Protein 2FTP (pdb70)

Organism: Pseudomonas aeruginosa (strain ATCC 15692 / DSM 22644 / CIP 104116 / JCM 14847 / LMG 12228 / 1C / PRS 101 / PAO1) (NCBI:txid208964)

CATH classification: 3.20.20.70

Secondary structure (DSSP, 8-state):
----SB-EEEE-IIIIIHHTSSS---HHHHHHHHHHHHHTT-SEEEEEE-S-TTT-GGGTTHHHHHHHS---TTSEEEEE--SHHHHHHHHHTT--EEEEEEES-HHHHHHHHSS-HHHHHHHHHHHHHHHHHTT-EEEEEEE-TT-BTTTB---HHHHHHHHHHHHHTT-SEEEEEESSS---HHHHHHHHHHHTTTS-GGGEEEEEB-TTS-HHHHHHHHHHTT--EEEEBGGG--B-GGGTT-B-BPBHHHHHHHHHHTT-B----HHHHHHHHHHHHHHH----S-HHHHHHHHH-

Nearest PDB structures (foldseek):
  2ftp-assembly1_A  TM=1.003E+00  e=7.367E-65  Pseudomonas aeruginosa PAO1
  2cw6-assembly1_A  TM=9.910E-01  e=1.456E-44  Homo sapiens
  3mp5-assembly1_B  TM=9.694E-01  e=1.549E-44  Homo sapiens
  1ydn-assembly4_D  TM=9.773E-01  e=5.214E-37  Brucella melitensis bv. 1 str. 16M
  1ydo-assembly1_A  TM=9.789E-01  e=2.450E-36  Bacillus subtilis subsp. subtilis str. 168

GO terms:
  GO:0004419 hydroxymethylglutaryl-CoA lyase activity (F, IMP)
  GO:0046247 terpene catabolic process (P, IMP)
  GO:0006552 L-leucine catabolic process (P, IMP)
  GO:0008300 isoprenoid catabolic process (P, IMP)
  GO:0004419 hydroxymethylglutaryl-CoA lyase activity (F, EXP)
  GO:0047445 3-hydroxy-3-isohexenylglutaryl-CoA lyase activity (F, EXP)

Structure (mmCIF, N/CA/C/O backbone):
data_2FTP
#
_entry.id   2FTP
#
_cell.length_a   189.012
_cell.length_b   189.012
_cell.length_c   189.012
_cell.angle_alpha   90.00
_cell.angle_beta   90.00
_cell.angle_gamma   90.00
#
_symmetry.space_group_name_H-M   'I 4 3 2'
#
loop_
_entity.id
_entity.type
_entity.pdbx_description
1 polymer 'hydroxymethylglutaryl-CoA lyase'
2 non-polymer 'SODIUM ION'
3 non-polymer GLYCEROL
4 water water
#
loop_
_atom_site.group_PDB
_atom_site.id
_atom_site.type_symbol
_atom_site.label_atom_id
_atom_site.label_alt_id
_atom_site.label_comp_id
_atom_site.label_asym_id
_atom_site.label_entity_id
_atom_site.label_seq_id
_atom_site.pdbx_PDB_ins_code
_atom_site.Cartn_x
_atom_site.Cartn_y
_atom_site.Cartn_z
_atom_site.occupancy
_atom_site.B_iso_or_equiv
_atom_site.auth_seq_id
_atom_site.auth_comp_id
_atom_site.auth_asym_id
_atom_site.auth_atom_id
_atom_site.pdbx_PDB_model_num
ATOM 1 N N . MET A 1 3 ? 9.293 -45.070 -77.739 1.00 59.05 1 MET A N 1
ATOM 2 C CA . MET A 1 3 ? 8.788 -43.820 -77.087 1.00 58.99 1 MET A CA 1
ATOM 3 C C . MET A 1 3 ? 7.290 -43.543 -77.403 1.00 57.92 1 MET A C 1
ATOM 4 O O . MET A 1 3 ? 7.043 -42.800 -78.364 1.00 58.68 1 MET A O 1
ATOM 9 N N . ASN A 1 4 ? 6.278 -44.159 -76.738 1.00 56.20 2 ASN A N 1
ATOM 10 C CA . ASN A 1 4 ? 6.199 -45.584 -76.276 1.00 53.90 2 ASN A CA 1
ATOM 11 C C . ASN A 1 4 ? 6.924 -46.048 -74.972 1.00 51.23 2 ASN A C 1
ATOM 12 O O . ASN A 1 4 ? 6.762 -47.203 -74.509 1.00 50.70 2 ASN A O 1
ATOM 17 N N . LEU A 1 5 ? 7.684 -45.137 -74.375 1.00 47.26 3 LEU A N 1
ATOM 18 C CA . LEU A 1 5 ? 8.199 -45.338 -73.037 1.00 43.85 3 LEU A CA 1
ATOM 19 C C . LEU A 1 5 ? 7.071 -45.350 -71.983 1.00 41.59 3 LEU A C 1
ATOM 20 O O . LEU A 1 5 ? 6.044 -44.679 -72.148 1.00 40.99 3 LEU A O 1
ATOM 25 N N . PRO A 1 6 ? 7.276 -46.096 -7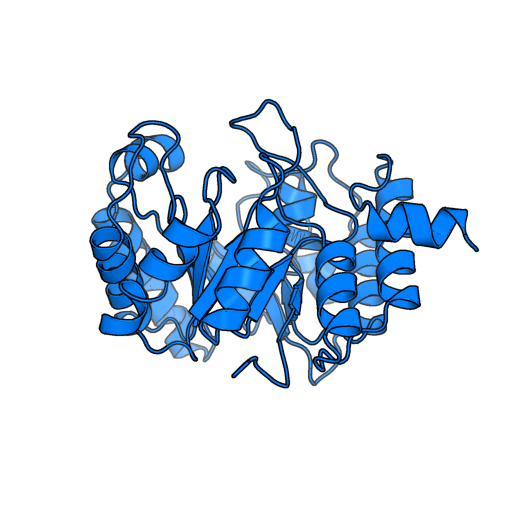0.882 1.00 39.17 4 PRO A N 1
ATOM 26 C CA . PRO A 1 6 ? 6.422 -45.940 -69.706 1.00 37.58 4 PRO A CA 1
ATOM 27 C C . PRO A 1 6 ? 6.407 -44.487 -69.211 1.00 36.00 4 PRO A C 1
ATOM 28 O O . PRO A 1 6 ? 7.392 -43.775 -69.372 1.00 35.13 4 PRO A O 1
ATOM 32 N N . LYS A 1 7 ? 5.298 -44.064 -68.612 1.00 34.64 5 LYS A N 1
ATOM 33 C CA . LYS A 1 7 ? 5.216 -42.755 -67.996 1.00 33.76 5 LYS A CA 1
ATOM 34 C C . LYS A 1 7 ? 5.543 -42.860 -66.527 1.00 32.86 5 LYS A C 1
ATOM 35 O O . LYS A 1 7 ? 5.792 -41.856 -65.857 1.00 32.67 5 LYS A O 1
ATOM 41 N N . LYS A 1 8 ? 5.533 -44.094 -66.029 1.00 32.04 6 LYS A N 1
ATOM 42 C CA . LYS A 1 8 ? 5.679 -44.371 -64.617 1.00 31.11 6 LYS A CA 1
ATOM 43 C C . LYS A 1 8 ? 6.460 -45.670 -64.490 1.00 29.49 6 LYS A C 1
ATOM 44 O O . LYS A 1 8 ? 6.213 -46.620 -65.226 1.00 29.07 6 LYS A O 1
ATOM 50 N N . VAL A 1 9 ? 7.424 -45.693 -63.577 1.00 27.84 7 VAL A N 1
ATOM 51 C CA . VAL A 1 9 ? 8.294 -46.852 -63.396 1.00 27.17 7 VAL A CA 1
ATOM 52 C C . VAL A 1 9 ? 8.428 -47.141 -61.891 1.00 27.12 7 VAL A C 1
ATOM 53 O O . VAL A 1 9 ? 8.407 -46.204 -61.080 1.00 27.09 7 VAL A O 1
ATOM 57 N N A ARG A 1 10 ? 8.566 -48.423 -61.548 0.50 26.80 8 ARG A N 1
ATOM 58 N N B ARG A 1 10 ? 8.533 -48.414 -61.514 0.50 26.92 8 ARG A N 1
ATOM 59 C CA A ARG A 1 10 ? 8.829 -48.879 -60.177 0.50 26.60 8 ARG A CA 1
ATOM 60 C CA B ARG A 1 10 ? 8.818 -48.757 -60.116 0.50 26.79 8 ARG A CA 1
ATOM 61 C C A ARG A 1 10 ? 10.320 -49.157 -60.003 0.50 26.83 8 ARG A C 1
ATOM 62 C C B ARG A 1 10 ? 10.255 -49.201 -59.918 0.50 26.93 8 ARG A C 1
ATOM 63 O O A ARG A 1 10 ? 10.906 -49.958 -60.761 0.50 26.76 8 ARG A O 1
ATOM 64 O O B ARG A 1 10 ? 10.728 -50.168 -60.551 0.50 26.83 8 ARG A O 1
ATOM 79 N N . LEU A 1 11 ? 10.938 -48.479 -59.029 1.00 27.01 9 LEU A N 1
ATOM 80 C CA . LEU A 1 11 ? 12.274 -48.845 -58.605 1.00 27.65 9 LEU A CA 1
ATOM 81 C C . LEU A 1 11 ? 12.174 -49.827 -57.422 1.00 27.79 9 LEU A C 1
ATOM 82 O O . LEU A 1 11 ? 11.627 -49.498 -56.351 1.00 27.38 9 LEU A O 1
ATOM 87 N N . VAL A 1 12 ? 12.705 -51.023 -57.643 1.00 27.32 10 VAL A N 1
ATOM 88 C CA . VAL A 1 12 ? 12.789 -52.062 -56.625 1.00 27.67 10 VAL A CA 1
ATOM 89 C C . VAL A 1 12 ? 14.162 -51.974 -55.948 1.00 27.68 10 VAL A C 1
ATOM 90 O O . VAL A 1 12 ? 15.167 -52.402 -56.510 1.00 27.53 10 VAL A O 1
ATOM 94 N N . GLU A 1 13 ? 14.183 -51.403 -54.748 1.00 28.24 11 GLU A N 1
ATOM 95 C CA . GLU A 1 13 ? 15.422 -51.170 -54.010 1.00 28.89 11 GLU A CA 1
ATOM 96 C C . GLU A 1 13 ? 15.924 -52.439 -53.288 1.00 29.39 11 GLU A C 1
ATOM 97 O O . GLU A 1 13 ? 15.336 -52.871 -52.305 1.00 30.25 11 GLU A O 1
ATOM 103 N N . VAL A 1 14 ? 17.007 -53.025 -53.789 1.00 29.51 12 VAL A N 1
ATOM 104 C CA . VAL A 1 14 ? 17.549 -54.262 -53.245 1.00 29.77 12 VAL A CA 1
ATOM 105 C C . VAL A 1 14 ? 18.826 -54.022 -52.426 1.00 30.40 12 VAL A C 1
ATOM 106 O O . VAL A 1 14 ? 19.469 -54.967 -51.976 1.00 30.56 12 VAL A O 1
ATOM 110 N N . GLY A 1 15 ? 19.186 -52.756 -52.237 1.00 30.71 13 GLY A N 1
ATOM 111 C CA . GLY A 1 15 ? 20.358 -52.399 -51.451 1.00 31.49 13 GLY A CA 1
ATOM 112 C C . GLY A 1 15 ? 20.499 -53.168 -50.144 1.00 32.41 13 GLY A C 1
ATOM 113 O O . GLY A 1 15 ? 21.521 -53.833 -49.946 1.00 32.58 13 GLY A O 1
ATOM 114 N N . PRO A 1 16 ? 19.475 -53.091 -49.244 1.00 32.71 14 PRO A N 1
ATOM 115 C CA . PRO A 1 16 ? 19.579 -53.700 -47.908 1.00 32.46 14 PRO A CA 1
ATOM 116 C C . PRO A 1 16 ? 19.710 -55.211 -47.878 1.00 32.71 14 PRO A C 1
ATOM 117 O O . PRO A 1 16 ? 20.215 -55.765 -46.902 1.00 32.65 14 PRO A O 1
ATOM 121 N N . ARG A 1 17 ? 19.289 -55.882 -48.939 1.00 33.17 15 ARG A N 1
ATOM 122 C CA . ARG A 1 17 ? 19.387 -57.330 -48.970 1.00 33.48 15 ARG A CA 1
ATOM 123 C C . ARG A 1 17 ? 20.479 -57.762 -49.932 1.00 34.02 15 ARG A C 1
ATOM 124 O O . ARG A 1 17 ? 21.535 -58.207 -49.514 1.00 34.17 15 ARG A O 1
ATOM 132 N N . ASP A 1 18 ? 20.213 -57.633 -51.221 1.00 34.42 16 ASP A N 1
ATOM 133 C CA . ASP A 1 18 ? 21.143 -58.066 -52.250 1.00 34.69 16 ASP A CA 1
ATOM 134 C C . ASP A 1 18 ? 22.459 -57.274 -52.258 1.00 34.62 16 ASP A C 1
ATOM 135 O O . ASP A 1 18 ? 23.536 -57.839 -52.489 1.00 34.65 16 ASP A O 1
ATOM 140 N N . GLY A 1 19 ? 22.378 -55.969 -52.015 1.00 34.47 17 GLY A N 1
ATOM 141 C CA . GLY A 1 19 ? 23.584 -55.156 -51.859 1.00 34.34 17 GLY A CA 1
ATOM 142 C C . GLY A 1 19 ? 24.421 -55.536 -50.640 1.00 34.43 17 GLY A C 1
ATOM 143 O O . GLY A 1 19 ? 25.580 -55.918 -50.769 1.00 34.36 17 GLY A O 1
ATOM 144 N N . 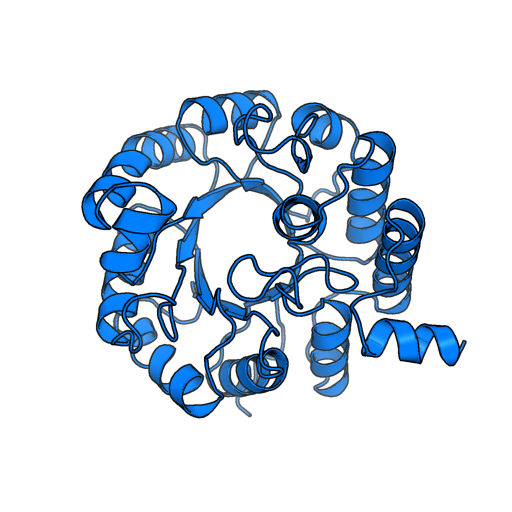LEU A 1 20 ? 23.821 -55.431 -49.455 1.00 34.60 18 LEU A N 1
ATOM 145 C CA . LEU A 1 20 ? 24.482 -55.767 -48.188 1.00 34.63 18 LEU A CA 1
ATOM 146 C C . LEU A 1 20 ? 24.987 -57.211 -48.145 1.00 35.14 18 LEU A C 1
ATOM 147 O O . LEU A 1 20 ? 26.097 -57.467 -47.668 1.00 35.60 18 LEU A O 1
ATOM 152 N N . GLN A 1 21 ? 24.191 -58.138 -48.673 1.00 35.36 19 GLN A N 1
ATOM 153 C CA . GLN A 1 21 ? 24.584 -59.547 -48.809 1.00 36.44 19 GLN A CA 1
ATOM 154 C C . GLN A 1 21 ? 25.882 -59.738 -49.605 1.00 36.78 19 GLN A C 1
ATOM 155 O O . GLN A 1 21 ? 26.677 -60.638 -49.310 1.00 36.57 19 GLN A O 1
ATOM 161 N N . ASN A 1 22 ? 26.060 -58.911 -50.635 1.00 37.18 20 ASN A N 1
ATOM 162 C CA . ASN A 1 22 ? 27.196 -59.024 -51.536 1.00 37.49 20 ASN A CA 1
ATOM 163 C C . ASN A 1 22 ? 28.302 -58.015 -51.210 1.00 38.26 20 ASN A C 1
ATOM 164 O O . ASN A 1 22 ? 29.217 -57.808 -52.005 1.00 38.14 20 ASN A O 1
ATOM 169 N N . GLU A 1 23 ? 28.195 -57.388 -50.038 1.00 39.30 21 GLU A N 1
ATOM 170 C CA . GLU A 1 23 ? 29.302 -56.650 -49.425 1.00 40.59 21 GLU A CA 1
ATOM 171 C C . GLU A 1 23 ? 30.081 -57.576 -48.478 1.00 41.76 21 GLU A C 1
ATOM 172 O O . GLU A 1 23 ? 29.495 -58.423 -47.804 1.00 41.75 21 GLU A O 1
ATOM 178 N N . LYS A 1 24 ? 31.397 -57.400 -48.413 1.00 43.58 22 LYS A N 1
ATOM 179 C CA . LYS A 1 24 ? 32.259 -58.241 -47.565 1.00 45.06 22 LYS A CA 1
ATOM 180 C C . LYS A 1 24 ? 32.097 -57.951 -46.079 1.00 45.51 22 LYS A C 1
ATOM 181 O O . LYS A 1 24 ? 32.249 -58.837 -45.245 1.00 45.72 22 LYS A O 1
ATOM 187 N N . GLN A 1 25 ? 31.754 -56.710 -45.769 1.00 46.31 23 GLN A N 1
ATOM 188 C CA . GLN A 1 25 ? 31.607 -56.244 -44.411 1.00 47.27 23 GLN A CA 1
ATOM 189 C C . GLN A 1 25 ? 30.149 -56.351 -43.933 1.00 47.07 23 GLN A C 1
ATOM 190 O O . GLN A 1 25 ? 29.281 -55.602 -44.404 1.00 46.98 23 GLN A O 1
ATOM 196 N N . PRO A 1 26 ? 29.862 -57.283 -42.999 1.00 47.11 24 PRO A N 1
ATOM 197 C CA . PRO A 1 26 ? 28.544 -57.254 -42.350 1.00 46.80 24 PRO A CA 1
ATOM 198 C C . PRO A 1 26 ? 28.386 -55.993 -41.514 1.00 46.44 24 PRO A C 1
ATOM 199 O O . PRO A 1 26 ? 29.381 -55.446 -41.042 1.00 46.84 24 PRO A O 1
ATOM 203 N N . ILE A 1 27 ? 27.160 -55.517 -41.347 1.00 45.81 25 ILE A N 1
ATOM 204 C CA . ILE A 1 27 ? 26.940 -54.316 -40.542 1.00 45.64 25 ILE A CA 1
ATOM 205 C C . ILE A 1 27 ? 25.898 -54.488 -39.414 1.00 45.67 25 ILE A C 1
ATOM 206 O O . ILE A 1 27 ? 25.141 -55.456 -39.390 1.00 45.61 25 ILE A O 1
ATOM 211 N N . GLU A 1 28 ? 25.882 -53.537 -38.482 1.00 45.69 26 GLU A N 1
ATOM 212 C CA . GLU A 1 28 ? 24.995 -53.578 -37.317 1.00 45.50 26 GLU A CA 1
ATOM 213 C C . GLU A 1 28 ? 23.537 -53.392 -37.713 1.00 44.35 26 GLU A C 1
ATOM 214 O O . GLU A 1 28 ? 23.226 -52.643 -38.647 1.00 44.06 26 GLU A O 1
ATOM 220 N N . VAL A 1 29 ? 22.659 -54.049 -36.955 1.00 42.88 27 VAL A N 1
ATOM 221 C CA . VAL A 1 29 ? 21.214 -53.975 -37.135 1.00 41.31 27 VAL A CA 1
ATOM 222 C C . VAL A 1 29 ? 20.715 -52.536 -37.083 1.00 40.78 27 VAL A C 1
ATOM 223 O O . VAL A 1 29 ? 19.773 -52.177 -37.802 1.00 40.62 27 VAL A O 1
ATOM 227 N N . ALA A 1 30 ? 21.355 -51.714 -36.250 1.00 39.93 28 ALA A N 1
ATOM 228 C CA . ALA A 1 30 ? 20.967 -50.306 -36.089 1.00 39.26 28 ALA A CA 1
ATOM 229 C C . ALA A 1 30 ? 21.191 -49.512 -37.380 1.00 38.71 28 ALA A C 1
ATOM 230 O O . ALA A 1 30 ? 20.397 -48.633 -37.720 1.00 38.43 28 ALA A O 1
ATOM 232 N N . ASP A 1 31 ? 22.266 -49.845 -38.091 1.00 37.95 29 ASP A N 1
ATOM 233 C CA . ASP A 1 31 ? 22.597 -49.205 -39.360 1.00 37.54 29 ASP A CA 1
ATOM 234 C C . ASP A 1 31 ? 21.730 -49.694 -40.526 1.00 36.88 29 ASP A C 1
ATOM 235 O O . ASP A 1 31 ? 21.406 -48.922 -41.423 1.00 36.88 29 ASP A O 1
ATOM 240 N N . LYS A 1 32 ? 21.371 -50.975 -40.510 1.00 36.18 30 LYS A N 1
ATOM 241 C CA . LYS A 1 32 ? 20.423 -51.526 -41.476 1.00 35.72 30 LYS A CA 1
ATOM 242 C C . LYS A 1 32 ? 19.056 -50.869 -41.330 1.00 35.76 30 LYS A C 1
ATOM 243 O O . LYS A 1 32 ? 18.414 -50.539 -42.331 1.00 35.72 30 LYS A O 1
ATOM 249 N N . ILE A 1 33 ? 18.629 -50.671 -40.085 1.00 35.39 31 ILE A N 1
ATOM 250 C CA . ILE A 1 33 ? 17.350 -50.034 -39.805 1.00 35.25 31 ILE A CA 1
ATOM 251 C C . ILE A 1 33 ? 17.369 -48.614 -40.363 1.00 35.49 31 ILE A C 1
ATOM 252 O O . ILE A 1 33 ? 16.420 -48.186 -41.032 1.00 35.89 31 ILE A O 1
ATOM 257 N N . ARG A 1 34 ? 18.451 -47.894 -40.083 1.00 35.42 32 ARG A N 1
ATOM 258 C CA . ARG A 1 34 ? 18.628 -46.531 -40.574 1.00 35.58 32 ARG A CA 1
ATOM 259 C C . ARG A 1 34 ? 18.604 -46.494 -42.112 1.00 35.28 32 ARG A C 1
ATOM 260 O O . ARG A 1 34 ? 17.974 -45.600 -42.694 1.00 35.28 32 ARG A O 1
ATOM 268 N N . LEU A 1 35 ? 19.281 -47.454 -42.749 1.00 34.59 33 LEU A N 1
ATOM 269 C CA . LEU A 1 35 ? 19.274 -47.584 -44.214 1.00 35.06 33 LEU A CA 1
ATOM 270 C C . LEU A 1 35 ? 17.847 -47.633 -44.763 1.00 35.12 33 LEU A C 1
ATOM 271 O O . LEU A 1 35 ? 17.446 -46.779 -45.568 1.00 35.26 33 LEU A O 1
ATOM 276 N N . VAL A 1 36 ? 17.093 -48.635 -44.304 1.00 35.14 34 VAL A N 1
ATOM 277 C CA . VAL A 1 36 ? 15.718 -48.860 -44.731 1.00 35.03 34 VAL A CA 1
ATOM 278 C C . VAL A 1 36 ? 14.852 -47.648 -44.439 1.00 35.49 34 VAL A C 1
ATOM 279 O O . VAL A 1 36 ? 14.031 -47.259 -45.279 1.00 35.87 34 VAL A O 1
ATOM 283 N N . ASP A 1 37 ? 15.050 -47.037 -43.269 1.00 35.53 35 ASP A N 1
ATOM 284 C CA . ASP A 1 37 ? 14.301 -45.838 -42.905 1.00 36.23 35 ASP A CA 1
ATOM 285 C C . ASP A 1 37 ? 14.644 -44.674 -43.829 1.00 36.41 35 ASP A C 1
ATOM 286 O O . ASP A 1 37 ? 13.754 -43.915 -44.228 1.00 36.78 35 ASP A O 1
ATOM 291 N N . ASP A 1 38 ? 15.930 -44.534 -44.163 1.00 36.42 36 ASP A N 1
ATOM 292 C CA . ASP A 1 38 ? 16.377 -43.514 -45.112 1.00 36.23 36 ASP A CA 1
ATOM 293 C C . ASP A 1 38 ? 15.768 -43.787 -46.499 1.00 36.00 36 ASP A C 1
ATOM 294 O O . ASP A 1 38 ? 15.341 -42.861 -47.189 1.00 36.42 36 ASP A O 1
ATOM 299 N N . LEU A 1 39 ? 15.699 -45.058 -46.891 1.00 35.22 37 LEU A N 1
ATOM 300 C CA . LEU A 1 39 ? 15.091 -45.435 -48.176 1.00 34.57 37 LEU A CA 1
ATOM 301 C C . LEU A 1 39 ? 13.585 -45.176 -48.233 1.00 34.91 37 LEU A C 1
ATOM 302 O O . LEU A 1 39 ? 13.054 -44.751 -49.271 1.00 35.24 37 LEU A O 1
ATOM 307 N N . SER A 1 40 ? 12.904 -45.424 -47.115 1.00 34.97 38 SER A N 1
ATOM 308 C CA . SER A 1 40 ? 11.482 -45.117 -46.994 1.00 34.85 38 SER A CA 1
ATOM 309 C C . SER A 1 40 ? 11.290 -43.605 -47.081 1.00 35.22 38 SER A C 1
ATOM 310 O O . SER A 1 40 ? 10.333 -43.132 -47.711 1.00 35.09 38 SER A O 1
ATOM 313 N N . ALA A 1 41 ? 12.211 -42.851 -46.468 1.00 35.23 39 ALA A N 1
ATOM 314 C CA . ALA A 1 41 ? 12.194 -41.377 -46.543 1.00 35.43 39 ALA A CA 1
ATOM 315 C C . ALA A 1 41 ? 12.478 -40.861 -47.951 1.00 35.54 39 ALA A C 1
ATOM 316 O O . ALA A 1 41 ? 12.073 -39.754 -48.297 1.00 35.61 39 ALA A O 1
ATOM 318 N N . ALA A 1 42 ? 13.171 -41.662 -48.760 1.00 35.48 40 ALA A N 1
ATOM 319 C CA . ALA A 1 42 ? 13.437 -41.295 -50.156 1.00 35.54 40 ALA A CA 1
ATOM 320 C C . ALA A 1 42 ? 12.205 -41.459 -51.067 1.00 35.11 40 ALA A C 1
ATOM 321 O O . ALA A 1 42 ? 12.240 -41.062 -52.232 1.00 35.24 40 ALA A O 1
ATOM 323 N N . GLY A 1 43 ? 11.132 -42.044 -50.529 1.00 34.39 41 GLY A N 1
ATOM 324 C CA . GLY A 1 43 ? 9.868 -42.195 -51.249 1.00 32.79 41 GLY A CA 1
ATOM 325 C C . GLY A 1 43 ? 9.762 -43.499 -52.014 1.00 32.17 41 GLY A C 1
ATOM 326 O O . GLY A 1 43 ? 8.861 -43.679 -52.851 1.00 31.91 41 GLY A O 1
ATOM 327 N N . LEU A 1 44 ? 10.681 -44.420 -51.757 1.00 31.60 42 LEU A N 1
ATOM 328 C CA . LEU A 1 44 ? 10.605 -45.725 -52.426 1.00 31.43 42 LEU A CA 1
ATOM 329 C C . LEU A 1 44 ? 9.367 -46.457 -51.951 1.00 31.61 42 LEU A C 1
ATOM 330 O O . LEU A 1 44 ? 9.007 -46.379 -50.765 1.00 31.68 42 LEU A O 1
ATOM 335 N N . ASP A 1 45 ? 8.700 -47.148 -52.865 1.00 31.57 43 ASP A N 1
ATOM 336 C CA . ASP A 1 45 ? 7.550 -47.937 -52.470 1.00 31.61 43 ASP A CA 1
ATOM 337 C C . ASP A 1 45 ? 7.826 -49.454 -52.480 1.00 31.09 43 ASP A C 1
ATOM 338 O O . ASP A 1 45 ? 6.927 -50.259 -52.275 1.00 30.92 43 ASP A O 1
ATOM 343 N N . TYR A 1 46 ? 9.077 -49.839 -52.724 1.00 30.79 44 TYR A N 1
ATOM 344 C CA . TYR A 1 46 ? 9.467 -51.245 -52.662 1.00 30.36 44 TYR A CA 1
ATOM 345 C C . TYR A 1 46 ? 10.902 -51.321 -52.193 1.00 31.05 44 TYR A C 1
ATOM 346 O O . TYR A 1 46 ? 11.808 -50.805 -52.862 1.00 30.87 44 TYR A O 1
ATOM 355 N N . ILE A 1 47 ? 11.101 -51.963 -51.044 1.00 31.31 45 ILE A N 1
ATOM 356 C CA . ILE A 1 47 ? 12.435 -52.178 -50.476 1.00 31.67 45 ILE A CA 1
ATOM 357 C C . ILE A 1 47 ? 12.580 -53.620 -50.017 1.00 31.85 45 ILE A C 1
ATOM 358 O O . ILE A 1 47 ? 11.744 -54.128 -49.270 1.00 31.98 45 ILE A O 1
ATOM 363 N N . GLU A 1 48 ? 13.632 -54.274 -50.483 1.00 32.34 46 GLU A N 1
ATOM 364 C CA . GLU A 1 48 ? 13.969 -55.604 -50.040 1.00 33.17 46 GLU A CA 1
ATOM 365 C C . GLU A 1 48 ? 14.790 -55.415 -48.776 1.00 33.53 46 GLU A C 1
ATOM 366 O O . GLU A 1 48 ? 15.949 -54.960 -48.821 1.00 33.11 46 GLU A O 1
ATOM 372 N N . VAL A 1 49 ? 14.162 -55.737 -47.646 1.00 33.48 47 VAL A N 1
ATOM 373 C CA . VAL A 1 49 ? 14.669 -55.350 -46.339 1.00 33.48 47 VAL A CA 1
ATOM 374 C C . VAL A 1 49 ? 15.767 -56.289 -45.820 1.00 33.69 47 VAL A C 1
ATOM 375 O O . VAL A 1 49 ? 16.731 -55.847 -45.183 1.00 33.81 47 VAL A O 1
ATOM 379 N N . GLY A 1 50 ? 15.635 -57.572 -46.116 1.00 33.44 48 GLY A N 1
ATOM 380 C CA . GLY A 1 50 ? 16.538 -58.559 -45.556 1.00 33.81 48 GLY A CA 1
ATOM 381 C C . GLY A 1 50 ? 16.225 -59.942 -46.070 1.00 34.06 48 GLY A C 1
ATOM 382 O O . GLY A 1 50 ? 15.474 -60.109 -47.041 1.00 34.44 48 GLY A O 1
ATOM 383 N N . SER A 1 51 ? 16.802 -60.935 -45.415 1.00 33.94 49 SER A N 1
ATOM 384 C CA . SER A 1 51 ? 16.751 -62.299 -45.888 1.00 33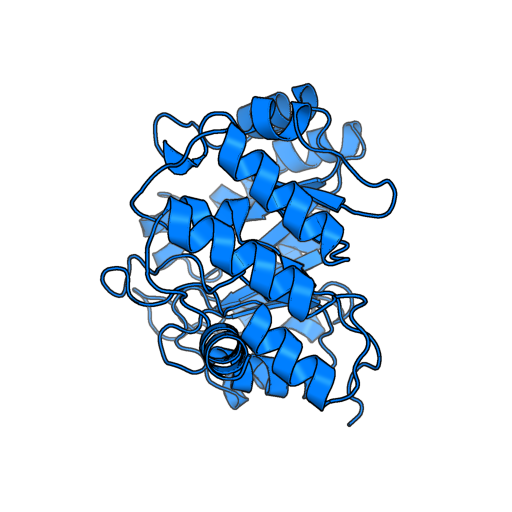.99 49 SER A CA 1
ATOM 385 C C . SER A 1 51 ? 16.694 -63.242 -44.706 1.00 34.75 49 SER A C 1
ATOM 386 O O . SER A 1 51 ? 17.268 -62.970 -43.635 1.00 34.81 49 SER A O 1
ATOM 389 N N . PHE A 1 52 ? 15.997 -64.353 -44.917 1.00 35.08 50 PHE A N 1
ATOM 390 C CA . PHE A 1 52 ? 15.862 -65.393 -43.911 1.00 35.39 50 PHE A CA 1
ATOM 391 C C . PHE A 1 52 ? 16.585 -66.656 -44.365 1.00 35.65 50 PHE A C 1
ATOM 392 O O . PHE A 1 52 ? 16.245 -67.767 -43.975 1.00 35.56 50 PHE A O 1
ATOM 400 N N . VAL A 1 53 ? 17.589 -66.442 -45.216 1.00 36.28 51 VAL A N 1
ATOM 401 C CA . VAL A 1 53 ? 18.685 -67.389 -45.394 1.00 36.95 51 VAL A CA 1
ATOM 402 C C . VAL A 1 53 ? 19.325 -67.596 -44.005 1.00 37.08 51 VAL A C 1
ATOM 403 O O . VAL A 1 53 ? 19.213 -66.735 -43.129 1.00 36.92 51 VAL A O 1
ATOM 407 N N . SER A 1 54 ? 19.954 -68.745 -43.794 1.00 37.73 52 SER A N 1
ATOM 408 C CA . SER A 1 54 ? 20.654 -69.019 -42.538 1.00 38.22 52 SER A CA 1
ATOM 409 C C . SER A 1 54 ? 21.845 -68.074 -42.398 1.00 38.16 52 SER A C 1
ATOM 410 O O . SER A 1 54 ? 22.729 -68.083 -43.247 1.00 37.96 52 SER A O 1
ATOM 413 N N . PRO A 1 55 ? 21.845 -67.219 -41.356 1.00 38.65 53 PRO A N 1
ATOM 414 C CA . PRO A 1 55 ? 23.001 -66.348 -41.081 1.00 38.88 53 PRO A CA 1
ATOM 415 C C . PRO A 1 55 ? 24.313 -67.134 -40.954 1.00 39.41 53 PRO A C 1
ATOM 416 O O . PRO A 1 55 ? 25.389 -66.577 -41.218 1.00 39.38 53 PRO A O 1
ATOM 420 N N . LYS A 1 56 ? 24.218 -68.421 -40.597 1.00 39.30 54 LYS A N 1
ATOM 421 C CA . LYS A 1 56 ? 25.365 -69.333 -40.661 1.00 39.49 54 LYS A CA 1
ATOM 422 C C . LYS A 1 56 ? 26.153 -69.202 -41.973 1.00 39.76 54 LYS A C 1
ATOM 423 O O . LYS A 1 56 ? 27.398 -69.218 -41.969 1.00 39.62 54 LYS A O 1
ATOM 429 N N . TRP A 1 57 ? 25.426 -69.073 -43.086 1.00 39.53 55 TRP A N 1
ATOM 430 C CA . TRP A 1 57 ? 26.047 -68.973 -44.401 1.00 39.25 55 TRP A CA 1
ATOM 431 C C . TRP A 1 57 ? 26.232 -67.538 -44.830 1.00 38.43 55 TRP A C 1
ATOM 432 O O . TRP A 1 57 ? 27.188 -67.217 -45.553 1.00 38.50 55 TRP A O 1
ATOM 443 N N . VAL A 1 58 ? 25.310 -66.675 -44.415 1.00 37.62 56 VAL A N 1
ATOM 444 C CA . VAL A 1 58 ? 25.403 -65.261 -44.774 1.00 36.78 56 VAL A CA 1
ATOM 445 C C . VAL A 1 58 ? 25.247 -64.324 -43.560 1.00 36.36 56 VAL A C 1
ATOM 446 O O . VAL A 1 58 ? 24.152 -63.837 -43.250 1.00 35.81 56 VAL A O 1
ATOM 450 N N . PRO A 1 59 ? 26.366 -64.120 -42.834 1.00 36.26 57 PRO A N 1
ATOM 451 C CA . PRO A 1 59 ? 26.413 -63.252 -41.646 1.00 36.02 57 PRO A CA 1
ATOM 452 C C . PRO A 1 59 ? 25.906 -61.847 -41.936 1.00 36.16 57 PRO A C 1
ATOM 453 O O . PRO A 1 59 ? 25.296 -61.212 -41.058 1.00 36.48 57 PRO A O 1
ATOM 457 N N . GLN A 1 60 ? 26.133 -61.372 -43.161 1.00 35.91 58 GLN A N 1
ATOM 458 C CA . GLN A 1 60 ? 25.611 -60.066 -43.593 1.00 35.89 58 GLN A CA 1
ATOM 459 C C . GLN A 1 60 ? 24.107 -59.926 -43.366 1.00 35.34 58 GLN A C 1
ATOM 460 O O . GLN A 1 60 ? 23.633 -58.829 -43.095 1.00 35.38 58 GLN A O 1
ATOM 466 N N . MET A 1 61 ? 23.372 -61.034 -43.470 1.00 34.99 59 MET A N 1
ATOM 467 C CA . MET A 1 61 ? 21.905 -61.026 -43.315 1.00 35.16 59 MET A CA 1
ATOM 468 C C . MET A 1 61 ? 21.362 -61.303 -41.893 1.00 35.43 59 MET A C 1
ATOM 469 O O . MET A 1 61 ? 20.170 -61.147 -41.651 1.00 35.50 59 MET A O 1
ATOM 474 N N . ALA A 1 62 ? 22.244 -61.675 -40.962 1.00 35.70 60 ALA A N 1
ATOM 475 C CA . ALA A 1 62 ? 21.893 -61.870 -39.548 1.00 35.88 60 ALA A CA 1
ATOM 476 C C . ALA A 1 62 ? 21.105 -60.684 -39.006 1.00 36.32 60 ALA A C 1
ATOM 477 O O . ALA A 1 62 ? 21.369 -59.529 -39.386 1.00 36.13 60 ALA A O 1
ATOM 479 N N . GLY A 1 63 ? 20.140 -60.960 -38.127 1.00 36.13 61 GLY A N 1
ATOM 480 C CA . GLY A 1 63 ? 19.342 -59.885 -37.529 1.00 36.40 61 GLY A CA 1
ATOM 481 C C . GLY A 1 63 ? 18.226 -59.301 -38.389 1.00 36.68 61 GLY A C 1
ATOM 482 O O . GLY A 1 63 ? 17.624 -58.277 -38.031 1.00 37.04 61 GLY A O 1
ATOM 483 N N . SER A 1 64 ? 17.926 -59.951 -39.511 1.00 36.58 62 SER A N 1
ATOM 484 C CA . SER A 1 64 ? 16.843 -59.495 -40.388 1.00 36.79 62 SER A CA 1
ATOM 485 C C . SER A 1 64 ? 15.515 -59.297 -39.648 1.00 37.09 62 SER A C 1
ATOM 486 O O . SER A 1 64 ? 14.819 -58.288 -39.873 1.00 37.29 62 SER A O 1
ATOM 489 N N . ALA A 1 65 ? 15.182 -60.237 -38.761 1.00 36.95 63 ALA A N 1
ATOM 490 C CA . ALA A 1 65 ? 13.987 -60.128 -37.919 1.00 37.15 63 ALA A CA 1
ATOM 491 C C . ALA A 1 65 ? 14.001 -58.842 -37.086 1.00 37.46 63 ALA A C 1
ATOM 492 O O . ALA A 1 65 ? 12.998 -58.110 -37.021 1.00 37.71 63 ALA A O 1
ATOM 494 N N . GLU A 1 66 ? 15.155 -58.551 -36.489 1.00 37.81 64 GLU A N 1
ATOM 495 C CA . GLU A 1 66 ? 15.335 -57.352 -35.675 1.00 38.45 64 GLU A CA 1
ATOM 496 C C . GLU A 1 66 ? 15.186 -56.106 -36.532 1.00 37.80 64 GLU A C 1
ATOM 497 O O . GLU A 1 66 ? 14.613 -55.105 -36.075 1.00 37.88 64 GLU A O 1
ATOM 503 N N . VAL A 1 67 ? 15.688 -56.173 -37.772 1.00 37.33 65 VAL A N 1
ATOM 504 C CA . VAL A 1 67 ? 15.506 -55.073 -38.747 1.00 36.55 65 VAL A CA 1
ATOM 505 C C . VAL A 1 67 ? 14.025 -54.813 -39.041 1.00 35.97 65 VAL A C 1
ATOM 506 O O . VAL A 1 67 ? 13.554 -53.671 -38.951 1.00 35.90 65 VAL A O 1
ATOM 510 N N . PHE A 1 68 ? 13.291 -55.874 -39.356 1.00 35.68 66 PHE A N 1
ATOM 511 C CA . PHE A 1 68 ? 11.844 -55.771 -39.558 1.00 35.92 66 PHE A CA 1
ATOM 512 C C . PHE A 1 68 ? 11.096 -55.181 -38.353 1.00 36.56 66 PHE A C 1
ATOM 513 O O . PHE A 1 68 ? 10.167 -54.373 -38.521 1.00 36.77 66 PHE A O 1
ATOM 521 N N . ALA A 1 69 ? 11.529 -55.557 -37.150 1.00 37.02 67 ALA A N 1
ATOM 522 C CA . ALA A 1 69 ? 10.917 -55.079 -35.911 1.00 37.36 67 ALA A CA 1
ATOM 523 C C . ALA A 1 69 ? 11.267 -53.630 -35.646 1.00 37.95 67 ALA A C 1
ATOM 524 O O . ALA A 1 69 ? 10.461 -52.897 -35.058 1.00 37.94 67 ALA A O 1
ATOM 526 N N . GLY A 1 70 ? 12.466 -53.218 -36.079 1.00 38.56 68 GLY A N 1
ATOM 527 C CA . GLY A 1 70 ? 12.973 -51.865 -35.821 1.00 38.59 68 GLY A CA 1
ATOM 528 C C . GLY A 1 70 ? 12.599 -50.782 -36.821 1.00 39.46 68 GLY A C 1
ATOM 529 O O . GLY A 1 70 ? 12.542 -49.591 -36.477 1.00 39.55 68 GLY A O 1
ATOM 530 N N . ILE A 1 71 ? 12.344 -51.167 -38.066 1.00 39.93 69 ILE A N 1
ATOM 531 C CA . ILE A 1 71 ? 12.094 -50.169 -39.104 1.00 39.97 69 ILE A CA 1
ATOM 532 C C . ILE A 1 71 ? 10.736 -49.506 -38.929 1.00 40.60 69 ILE A C 1
ATOM 533 O O . ILE A 1 71 ? 9.773 -50.134 -38.474 1.00 41.01 69 ILE A O 1
ATOM 538 N N . ARG A 1 72 ? 10.676 -48.226 -39.269 1.00 40.84 70 ARG A N 1
ATOM 539 C CA . ARG A 1 72 ? 9.416 -47.523 -39.377 1.00 41.80 70 ARG A CA 1
ATOM 540 C C . ARG A 1 72 ? 8.806 -47.890 -40.749 1.00 41.96 70 ARG A C 1
ATOM 541 O O . ARG A 1 72 ? 9.224 -47.366 -41.797 1.00 42.26 70 ARG A O 1
ATOM 549 N N . GLN A 1 73 ? 7.852 -48.823 -40.740 1.00 41.76 71 GLN A N 1
ATOM 550 C CA . GLN A 1 73 ? 7.207 -49.290 -41.964 1.00 41.64 71 GLN A CA 1
ATOM 551 C C . GLN A 1 73 ? 6.093 -48.327 -42.359 1.00 42.40 71 GLN A C 1
ATOM 552 O O . GLN A 1 73 ? 5.158 -48.115 -41.591 1.00 42.54 71 GLN A O 1
ATOM 558 N N . ARG A 1 74 ? 6.220 -47.715 -43.535 1.00 43.25 72 ARG A N 1
ATOM 559 C CA . ARG A 1 74 ? 5.164 -46.861 -44.105 1.00 43.74 72 ARG A CA 1
ATOM 560 C C . ARG A 1 74 ? 4.125 -47.729 -44.816 1.00 43.66 72 ARG A C 1
ATOM 561 O O . ARG A 1 74 ? 4.492 -48.662 -45.547 1.00 43.65 72 ARG A O 1
ATOM 569 N N . PRO A 1 75 ? 2.822 -47.437 -44.596 1.00 43.76 73 PRO A N 1
ATOM 570 C CA . PRO A 1 75 ? 1.702 -48.255 -45.094 1.00 43.59 73 PRO A CA 1
ATOM 571 C C . PRO A 1 75 ? 1.636 -48.530 -46.616 1.00 43.46 73 PRO A C 1
ATOM 572 O O . PRO A 1 75 ? 1.204 -49.626 -47.020 1.00 44.28 73 PRO A O 1
ATOM 576 N N . GLY A 1 76 ? 2.039 -47.585 -47.459 1.00 42.45 74 GLY A N 1
ATOM 577 C CA . GLY A 1 76 ? 1.960 -47.843 -48.911 1.00 41.50 74 GLY A CA 1
ATOM 578 C C . GLY A 1 76 ? 3.163 -48.529 -49.553 1.00 40.53 74 GLY A C 1
ATOM 579 O O . GLY A 1 76 ? 3.215 -48.679 -50.773 1.00 40.88 74 GLY A O 1
ATOM 580 N N . VAL A 1 77 ? 4.119 -48.954 -48.722 1.00 39.22 75 VAL A N 1
ATOM 581 C CA . VAL A 1 77 ? 5.434 -49.445 -49.158 1.00 37.26 75 VAL A CA 1
ATOM 582 C C . VAL A 1 77 ? 5.533 -50.937 -48.924 1.00 36.21 75 VAL A C 1
ATOM 583 O O . VAL A 1 77 ? 5.154 -51.414 -47.863 1.00 36.03 75 VAL A O 1
ATOM 587 N N . THR A 1 78 ? 6.049 -51.688 -49.892 1.00 35.07 76 THR A N 1
ATOM 588 C CA . THR A 1 78 ? 6.309 -53.091 -49.615 1.00 34.03 76 THR A CA 1
ATOM 589 C C . THR A 1 78 ? 7.732 -53.328 -49.120 1.00 33.92 76 THR A C 1
ATOM 590 O O . THR A 1 78 ? 8.716 -52.825 -49.688 1.00 34.28 76 THR A O 1
ATOM 594 N N . TYR A 1 79 ? 7.805 -54.049 -48.006 1.00 32.77 77 TYR A N 1
ATOM 595 C CA . TYR A 1 79 ? 9.058 -54.401 -47.370 1.00 31.66 77 TYR A CA 1
ATOM 596 C C . TYR A 1 79 ? 9.203 -55.896 -47.530 1.00 31.14 77 TYR A C 1
ATOM 597 O O . TYR A 1 79 ? 8.573 -56.671 -46.813 1.00 31.52 77 TYR A O 1
ATOM 606 N N . ALA A 1 80 ? 10.006 -56.292 -48.502 1.00 30.53 78 ALA A N 1
ATOM 607 C CA . ALA A 1 80 ? 10.108 -57.679 -48.896 1.00 30.50 78 ALA A CA 1
ATOM 608 C C . ALA A 1 80 ? 11.330 -58.332 -48.266 1.00 30.67 78 ALA A C 1
ATOM 609 O O . ALA A 1 80 ? 12.236 -57.653 -47.792 1.00 30.05 78 ALA A O 1
ATOM 611 N N . ALA A 1 81 ? 11.323 -59.657 -48.247 1.00 31.13 79 ALA A N 1
ATOM 612 C CA . ALA A 1 81 ? 12.422 -60.414 -47.714 1.00 32.11 79 ALA A CA 1
ATOM 613 C C . ALA A 1 81 ? 12.653 -61.613 -48.587 1.00 32.85 79 ALA A C 1
ATOM 614 O O . ALA A 1 81 ? 11.715 -62.168 -49.165 1.00 31.98 79 ALA A O 1
ATOM 616 N N . LEU A 1 82 ? 13.917 -62.001 -48.696 1.00 34.39 80 LEU A N 1
ATOM 617 C CA . LEU A 1 82 ? 14.242 -63.251 -49.353 1.00 36.09 80 LEU A CA 1
ATOM 618 C C . LEU A 1 82 ? 13.912 -64.408 -48.419 1.00 36.61 80 LEU A C 1
ATOM 619 O O . LEU A 1 82 ? 14.209 -64.368 -47.227 1.00 36.65 80 LEU A O 1
ATOM 624 N N . ALA A 1 83 ? 13.261 -65.421 -48.980 1.00 38.07 81 ALA A N 1
ATOM 625 C CA . ALA A 1 83 ? 12.946 -66.655 -48.273 1.00 38.64 81 ALA A CA 1
ATOM 626 C C . ALA A 1 83 ? 13.355 -67.823 -49.172 1.00 39.37 81 ALA A C 1
ATOM 627 O O . ALA A 1 83 ? 12.610 -68.193 -50.081 1.00 39.45 81 ALA A O 1
ATOM 629 N N . PRO A 1 84 ? 14.553 -68.400 -48.915 1.00 40.10 82 PRO A N 1
ATOM 630 C CA . PRO A 1 84 ? 15.200 -69.414 -49.765 1.00 40.24 82 PRO A CA 1
ATOM 631 C C . PRO A 1 84 ? 14.695 -70.843 -49.570 1.00 40.47 82 PRO A C 1
ATOM 632 O O . PRO A 1 84 ? 15.089 -71.742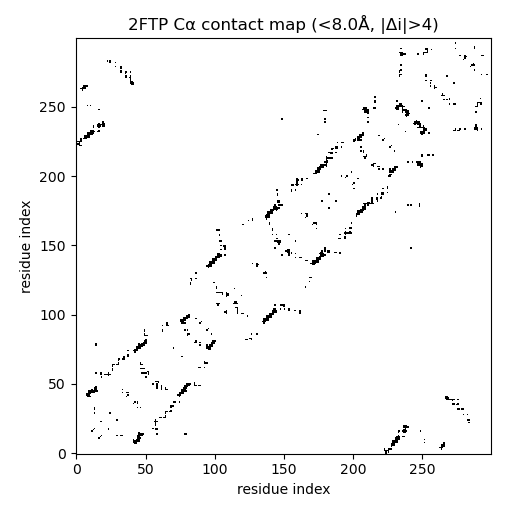 -50.332 1.00 40.55 82 PRO A O 1
ATOM 636 N N . ASN A 1 85 ? 13.820 -71.037 -48.579 1.00 40.75 83 ASN A N 1
ATOM 637 C CA . ASN A 1 85 ? 13.255 -72.354 -48.240 1.00 40.99 83 ASN A CA 1
ATOM 638 C C . ASN A 1 85 ? 12.115 -72.200 -47.239 1.00 40.76 83 ASN A C 1
ATOM 639 O O . ASN A 1 85 ? 11.817 -71.082 -46.823 1.00 40.64 83 ASN A O 1
ATOM 644 N N . LEU A 1 86 ? 11.507 -73.322 -46.836 1.00 40.98 84 LEU A N 1
ATOM 645 C CA . LEU A 1 86 ? 10.345 -73.309 -45.939 1.00 41.26 84 LEU A CA 1
ATOM 646 C C . LEU A 1 86 ? 10.608 -72.700 -44.563 1.00 41.71 84 LEU A C 1
ATOM 647 O O . LEU A 1 86 ? 9.813 -71.861 -44.100 1.00 42.20 84 LEU A O 1
ATOM 652 N N . LYS A 1 87 ? 11.697 -73.110 -43.903 1.00 41.77 85 LYS A N 1
ATOM 653 C CA . LYS A 1 87 ? 11.998 -72.593 -42.561 1.00 42.09 85 LYS A CA 1
ATOM 654 C C . LYS A 1 87 ? 12.312 -71.097 -42.606 1.00 41.31 85 LYS A C 1
ATOM 655 O O . LYS A 1 87 ? 11.996 -70.359 -41.661 1.00 41.21 85 LYS A O 1
ATOM 661 N N . GLY A 1 88 ? 12.906 -70.663 -43.718 1.00 40.84 86 GLY A N 1
ATOM 662 C CA . GLY A 1 88 ? 13.114 -69.240 -44.016 1.00 40.31 86 GLY A CA 1
ATOM 663 C C . GLY A 1 88 ? 11.792 -68.501 -44.174 1.00 40.02 86 GLY A C 1
ATOM 664 O O . GLY A 1 88 ? 11.595 -67.416 -43.589 1.00 39.40 86 GLY A O 1
ATOM 665 N N . PHE A 1 89 ? 10.871 -69.095 -44.939 1.00 39.71 87 PHE A N 1
ATOM 666 C CA . PHE A 1 89 ? 9.509 -68.545 -45.036 1.00 39.72 87 PHE A CA 1
ATOM 667 C C . PHE A 1 89 ? 8.825 -68.420 -43.676 1.00 39.69 87 PHE A C 1
ATOM 668 O O . PHE A 1 89 ? 8.204 -67.391 -43.375 1.00 39.73 87 PHE A O 1
ATOM 676 N N . GLU A 1 90 ? 8.926 -69.466 -42.865 1.00 39.64 88 GLU A N 1
ATOM 677 C CA . GLU A 1 90 ? 8.282 -69.469 -41.549 1.00 40.31 88 GLU A CA 1
ATOM 678 C C . GLU A 1 90 ? 8.842 -68.392 -40.621 1.00 39.68 88 GLU A C 1
ATOM 679 O O . GLU A 1 90 ? 8.084 -67.703 -39.913 1.00 39.23 88 GLU A O 1
ATOM 685 N N . ALA A 1 91 ? 10.166 -68.229 -40.653 1.00 39.15 89 ALA A N 1
ATOM 686 C CA . ALA A 1 91 ? 10.834 -67.154 -39.922 1.00 38.66 89 ALA A CA 1
ATOM 687 C C . ALA A 1 91 ? 10.377 -65.776 -40.411 1.00 38.26 89 ALA A C 1
ATOM 688 O O . ALA A 1 91 ? 10.185 -64.861 -39.616 1.00 38.61 89 ALA A O 1
ATOM 690 N N . ALA A 1 92 ? 10.192 -65.646 -41.724 1.00 38.13 90 ALA A N 1
ATOM 691 C CA . ALA A 1 92 ? 9.663 -64.422 -42.333 1.00 37.87 90 ALA A CA 1
ATOM 692 C C . ALA A 1 92 ? 8.238 -64.152 -41.867 1.00 37.74 90 ALA A C 1
ATOM 693 O O . ALA A 1 92 ? 7.893 -63.029 -41.508 1.00 37.51 90 ALA A O 1
ATOM 695 N N . LEU A 1 93 ? 7.415 -65.194 -41.877 1.00 38.00 91 LEU A N 1
ATOM 696 C CA . LEU A 1 93 ? 6.061 -65.131 -41.321 1.00 38.82 91 LEU A CA 1
ATOM 697 C C . LEU A 1 93 ? 6.056 -64.615 -39.870 1.00 39.11 91 LEU A C 1
ATOM 698 O O . LEU A 1 93 ? 5.351 -63.670 -39.540 1.00 39.13 91 LEU A O 1
ATOM 703 N N . GLU A 1 94 ? 6.885 -65.222 -39.027 1.00 40.33 92 GLU A N 1
ATOM 704 C CA . GLU A 1 94 ? 7.095 -64.787 -37.642 1.00 41.26 92 GLU A CA 1
ATOM 705 C C . GLU A 1 94 ? 7.448 -63.290 -37.534 1.00 41.05 92 GLU A C 1
ATOM 706 O O . GLU A 1 94 ? 7.081 -62.627 -36.551 1.00 41.04 92 GLU A O 1
ATOM 712 N N . SER A 1 95 ? 8.140 -62.753 -38.547 1.00 40.52 93 SER A N 1
ATOM 713 C CA . SER A 1 95 ? 8.463 -61.315 -38.595 1.00 39.61 93 SER A CA 1
ATOM 714 C C . SER A 1 95 ? 7.410 -60.392 -39.234 1.00 38.68 93 SER A C 1
ATOM 715 O O . SER A 1 95 ? 7.611 -59.179 -39.304 1.00 38.55 93 SER A O 1
ATOM 718 N N . GLY A 1 96 ? 6.285 -60.945 -39.676 1.00 37.85 94 GLY A N 1
ATOM 719 C CA . GLY A 1 96 ? 5.216 -60.118 -40.243 1.00 36.94 94 GLY A CA 1
ATOM 720 C C . GLY A 1 96 ? 5.514 -59.678 -41.676 1.00 36.70 94 GLY A C 1
ATOM 721 O O . GLY A 1 96 ? 5.035 -58.637 -42.133 1.00 36.58 94 GLY A O 1
ATOM 722 N N . VAL A 1 97 ? 6.314 -60.477 -42.375 1.00 35.69 95 VAL A N 1
ATOM 723 C CA . VAL A 1 97 ? 6.682 -60.202 -43.750 1.00 35.39 95 VAL A CA 1
ATOM 724 C C . VAL A 1 97 ? 5.481 -60.482 -44.687 1.00 35.03 95 VAL A C 1
ATOM 725 O O . VAL A 1 97 ? 4.896 -61.560 -44.649 1.00 35.04 95 VAL A O 1
ATOM 729 N N . LYS 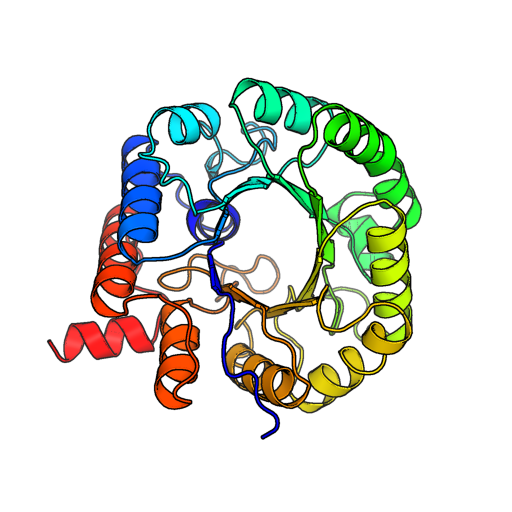A 1 98 ? 5.128 -59.501 -45.520 1.00 34.40 96 LYS A N 1
ATOM 730 C CA . LYS A 1 98 ? 3.967 -59.611 -46.411 1.00 33.75 96 LYS A CA 1
ATOM 731 C C . LYS A 1 98 ? 4.341 -60.005 -47.842 1.00 32.90 96 LYS A C 1
ATOM 732 O O . LYS A 1 98 ? 3.472 -60.304 -48.669 1.00 32.63 96 LYS A O 1
ATOM 738 N N . GLU A 1 99 ? 5.641 -60.023 -48.134 1.00 32.12 97 GLU A N 1
ATOM 739 C CA . GLU A 1 99 ? 6.117 -60.425 -49.465 1.00 31.32 97 GLU A CA 1
ATOM 740 C C . GLU A 1 99 ? 7.491 -61.027 -49.377 1.00 30.68 97 GLU A C 1
ATOM 741 O O . GLU A 1 99 ? 8.366 -60.478 -48.722 1.00 30.21 97 GLU A O 1
ATOM 747 N N . VAL A 1 100 ? 7.663 -62.141 -50.067 1.00 30.19 98 VAL A N 1
ATOM 748 C CA . VAL A 1 100 ? 8.935 -62.806 -50.159 1.00 30.54 98 VAL A CA 1
ATOM 749 C C . VAL A 1 100 ? 9.332 -62.997 -51.626 1.00 31.32 98 VAL A C 1
ATOM 750 O O . VAL A 1 100 ? 8.506 -62.870 -52.539 1.00 30.86 98 VAL A O 1
ATOM 754 N N . ALA A 1 101 ? 10.603 -63.320 -51.828 1.00 31.90 99 ALA A N 1
ATOM 755 C CA . ALA A 1 101 ? 11.139 -63.582 -53.153 1.00 32.96 99 ALA A CA 1
ATOM 756 C C . ALA A 1 101 ? 11.761 -64.950 -53.140 1.00 33.03 99 ALA A C 1
ATOM 757 O O . ALA A 1 101 ? 12.426 -65.305 -52.164 1.00 33.88 99 ALA A O 1
ATOM 759 N N . VAL A 1 102 ? 11.527 -65.715 -54.202 1.00 32.73 100 VAL A N 1
ATOM 760 C CA . VAL A 1 102 ? 12.230 -66.972 -54.448 1.00 32.49 100 VAL A CA 1
ATOM 761 C C . VAL A 1 102 ? 13.104 -66.795 -55.711 1.00 32.88 100 VAL A C 1
ATOM 762 O O . VAL A 1 102 ? 13.148 -65.697 -56.282 1.00 33.12 100 VAL A O 1
ATOM 766 N N . PHE A 1 103 ? 13.782 -67.854 -56.158 1.00 32.53 101 PHE A N 1
ATOM 767 C CA . PHE A 1 103 ? 14.778 -67.709 -57.221 1.00 32.30 101 PHE A CA 1
ATOM 768 C C . PHE A 1 103 ? 14.878 -68.978 -58.034 1.00 32.13 101 PHE A C 1
ATOM 769 O O . PHE A 1 103 ? 14.543 -70.055 -57.557 1.00 32.92 101 PHE A O 1
ATOM 777 N N . ALA A 1 104 ? 15.315 -68.831 -59.275 1.00 31.74 102 ALA A N 1
ATOM 778 C CA . ALA A 1 104 ? 15.533 -69.929 -60.199 1.00 31.35 102 ALA A CA 1
ATOM 779 C C . ALA A 1 104 ? 16.594 -69.437 -61.171 1.00 31.34 102 ALA A C 1
ATOM 780 O O . ALA A 1 104 ? 16.972 -68.266 -61.126 1.00 31.23 102 ALA A O 1
ATOM 782 N N . ALA A 1 105 ? 17.076 -70.332 -62.027 1.00 31.45 103 ALA A N 1
ATOM 783 C CA . ALA A 1 105 ? 18.144 -70.047 -62.976 1.00 31.75 103 ALA A CA 1
ATOM 784 C C . ALA A 1 105 ? 17.691 -70.475 -64.373 1.00 31.92 103 ALA A C 1
ATOM 785 O O . ALA A 1 105 ? 16.894 -71.406 -64.512 1.00 31.01 103 ALA A O 1
ATOM 787 N N . ALA A 1 106 ? 18.187 -69.772 -65.391 1.00 31.94 104 ALA A N 1
ATOM 788 C CA . ALA A 1 106 ? 17.855 -70.077 -66.779 1.00 32.97 104 ALA A CA 1
ATOM 789 C C . ALA A 1 106 ? 18.840 -71.089 -67.352 1.00 33.54 104 ALA A C 1
ATOM 790 O O . ALA A 1 106 ? 18.640 -71.619 -68.444 1.00 34.00 104 ALA A O 1
ATOM 792 N N . SER A 1 107 ? 19.893 -71.366 -66.590 1.00 34.08 105 SER A N 1
ATOM 793 C CA . SER A 1 107 ? 20.961 -72.257 -67.024 1.00 34.66 105 SER A CA 1
ATOM 794 C C . SER A 1 107 ? 21.079 -73.477 -66.107 1.00 34.97 105 SER A C 1
ATOM 795 O O . SER A 1 107 ? 21.303 -73.330 -64.901 1.00 34.75 105 SER A O 1
ATOM 798 N N . GLU A 1 108 ? 20.932 -74.668 -66.688 1.00 35.53 106 GLU A N 1
ATOM 799 C CA . GLU A 1 108 ? 21.149 -75.930 -65.955 1.00 36.57 106 GLU A CA 1
ATOM 800 C C . GLU A 1 108 ? 22.543 -76.012 -65.320 1.00 36.73 106 GLU A C 1
ATOM 801 O O . GLU A 1 108 ? 22.673 -76.381 -64.141 1.00 37.06 106 GLU A O 1
ATOM 807 N N . ALA A 1 109 ? 23.575 -75.669 -66.097 1.00 36.81 107 ALA A N 1
ATOM 808 C CA . ALA A 1 109 ? 24.940 -75.690 -65.585 1.00 36.92 107 ALA A CA 1
ATOM 809 C C . ALA A 1 109 ? 25.062 -74.788 -64.364 1.00 36.88 107 ALA A C 1
ATOM 810 O O . ALA A 1 109 ? 25.661 -75.181 -63.360 1.00 37.77 107 ALA A O 1
ATOM 812 N N . PHE A 1 110 ? 24.478 -73.592 -64.437 1.00 36.66 108 PHE A N 1
ATOM 813 C CA . PHE A 1 110 ? 24.527 -72.649 -63.315 1.00 36.09 108 PHE A CA 1
ATOM 814 C C . PHE A 1 110 ? 23.729 -73.144 -62.119 1.00 36.73 108 PHE A C 1
ATOM 815 O O . PHE A 1 110 ? 24.149 -72.952 -60.970 1.00 36.80 108 PHE A O 1
ATOM 823 N N . SER A 1 111 ? 22.581 -73.761 -62.387 1.00 37.23 109 SER A N 1
ATOM 824 C CA . SER A 1 111 ? 21.793 -74.386 -61.337 1.00 38.45 109 SER A CA 1
ATOM 825 C C . SER A 1 111 ? 22.609 -75.455 -60.554 1.00 39.48 109 SER A C 1
ATOM 826 O O . SER A 1 111 ? 22.679 -75.411 -59.317 1.00 39.48 109 SER A O 1
ATOM 829 N N . GLN A 1 112 ? 23.226 -76.394 -61.275 1.00 40.11 110 GLN A N 1
ATOM 830 C CA . GLN A 1 112 ? 24.086 -77.398 -60.655 1.00 41.17 110 GLN A CA 1
ATOM 831 C C . GLN A 1 112 ? 25.216 -76.800 -59.807 1.00 42.03 110 GLN A C 1
ATOM 832 O O . GLN A 1 112 ? 25.456 -77.239 -58.685 1.00 42.48 110 GLN A O 1
ATOM 838 N N . ARG A 1 113 ? 25.880 -75.774 -60.319 1.00 42.86 111 ARG A N 1
ATOM 839 C CA . ARG A 1 113 ? 27.003 -75.171 -59.608 1.00 43.90 111 ARG A CA 1
ATOM 840 C C . ARG A 1 113 ? 26.587 -74.320 -58.408 1.00 44.17 111 ARG A C 1
ATOM 841 O O . ARG A 1 113 ? 27.236 -74.369 -57.362 1.00 44.09 111 ARG A O 1
ATOM 849 N N . ASN A 1 114 ? 25.537 -73.513 -58.575 1.00 44.32 112 ASN A N 1
ATOM 850 C CA . ASN A 1 114 ? 25.175 -72.514 -57.573 1.00 44.61 112 ASN A CA 1
ATOM 851 C C . ASN A 1 114 ? 24.449 -73.141 -56.379 1.00 44.79 112 ASN A C 1
ATOM 852 O O . ASN A 1 114 ? 24.640 -72.711 -55.227 1.00 44.86 112 ASN A O 1
ATOM 857 N N . ILE A 1 115 ? 23.628 -74.157 -56.659 1.00 44.48 113 ILE A N 1
ATOM 858 C CA . ILE A 1 115 ? 22.727 -74.727 -55.651 1.00 44.53 113 ILE A CA 1
ATOM 859 C C . ILE A 1 115 ? 22.619 -76.265 -55.682 1.00 44.59 113 ILE A C 1
ATOM 860 O O . ILE A 1 115 ? 21.787 -76.843 -54.984 1.00 44.72 113 ILE A O 1
ATOM 865 N N . ASN A 1 116 ? 23.455 -76.912 -56.490 1.00 44.51 114 ASN A N 1
ATOM 866 C CA . ASN A 1 116 ? 23.609 -78.377 -56.474 1.00 44.74 114 ASN A CA 1
ATOM 867 C C . ASN A 1 116 ? 22.361 -79.164 -56.904 1.00 44.45 114 ASN A C 1
ATOM 868 O O . ASN A 1 116 ? 22.187 -80.328 -56.534 1.00 44.85 114 ASN A O 1
ATOM 873 N N . CYS A 1 117 ? 21.500 -78.543 -57.694 1.00 43.90 115 CYS A N 1
ATOM 874 C CA . CYS A 1 117 ? 20.391 -79.275 -58.322 1.00 43.54 115 CYS A CA 1
ATOM 875 C C . CYS A 1 117 ? 20.008 -78.674 -59.654 1.00 43.00 115 CYS A C 1
ATOM 876 O O . CYS A 1 117 ? 20.496 -77.616 -60.032 1.00 42.47 115 CYS A O 1
ATOM 879 N N . SER A 1 118 ? 19.112 -79.356 -60.351 1.00 42.95 116 SER A N 1
ATOM 880 C CA . SER A 1 118 ? 18.626 -78.910 -61.641 1.00 42.75 116 SER A CA 1
ATOM 881 C C . SER A 1 118 ? 17.594 -77.784 -61.455 1.00 42.66 116 SER A C 1
ATOM 882 O O . SER A 1 118 ? 17.179 -77.490 -60.312 1.00 42.26 116 SER A O 1
ATOM 885 N N . ILE A 1 119 ? 17.202 -77.167 -62.579 1.00 42.35 117 ILE A N 1
ATOM 886 C CA . ILE A 1 119 ? 16.197 -76.087 -62.607 1.00 42.46 117 ILE A CA 1
ATOM 887 C C . ILE A 1 119 ? 14.850 -76.587 -62.032 1.00 42.73 117 ILE A C 1
ATOM 888 O O . ILE A 1 119 ? 14.310 -75.981 -61.089 1.00 42.10 117 ILE A O 1
ATOM 893 N N . LYS A 1 120 ? 14.364 -77.710 -62.571 1.00 43.46 118 LYS A N 1
ATOM 894 C CA . LYS A 1 120 ? 13.152 -78.402 -62.074 1.00 44.49 118 LYS A CA 1
ATOM 895 C C . LYS A 1 120 ? 13.197 -78.776 -60.582 1.00 44.17 118 LYS A C 1
ATOM 896 O O . LYS A 1 120 ? 12.225 -78.519 -59.862 1.00 44.51 118 LYS A O 1
ATOM 902 N N . ASP A 1 121 ? 14.313 -79.352 -60.121 1.00 43.78 119 ASP A N 1
ATOM 903 C CA . ASP A 1 121 ? 14.474 -79.708 -58.702 1.00 43.81 119 ASP A CA 1
ATOM 904 C C . ASP A 1 121 ? 14.234 -78.505 -57.810 1.00 42.85 119 ASP A C 1
ATOM 905 O O . ASP A 1 121 ? 13.549 -78.607 -56.788 1.00 43.04 119 ASP A O 1
ATOM 910 N N . SER A 1 122 ? 14.834 -77.375 -58.179 1.00 41.74 120 SER A N 1
ATOM 911 C CA . SER A 1 122 ? 14.723 -76.165 -57.372 1.00 40.81 120 SER A CA 1
ATOM 912 C C . SER A 1 122 ? 13.329 -75.533 -57.451 1.00 40.17 120 SER A C 1
ATOM 913 O O . SER A 1 122 ? 12.854 -74.981 -56.463 1.00 40.19 120 SER A O 1
ATOM 916 N N . LEU A 1 123 ? 12.691 -75.600 -58.620 1.00 39.31 121 LEU A N 1
ATOM 917 C CA . LEU A 1 123 ? 11.332 -75.102 -58.769 1.00 38.90 121 LEU A CA 1
ATOM 918 C C . LEU A 1 123 ? 10.402 -75.923 -57.879 1.00 39.20 121 LEU A C 1
ATOM 919 O O . LEU A 1 123 ? 9.612 -75.362 -57.115 1.00 38.95 121 LEU A O 1
ATOM 924 N N . GLU A 1 124 ? 10.540 -77.244 -57.939 1.00 39.57 122 GLU A N 1
ATOM 925 C CA . GLU A 1 124 ? 9.772 -78.137 -57.081 1.00 40.38 122 GLU A CA 1
ATOM 926 C C . GLU A 1 124 ? 10.036 -77.934 -55.591 1.00 39.77 122 GLU A C 1
ATOM 927 O O . GLU A 1 124 ? 9.106 -77.977 -54.771 1.00 39.44 122 GLU A O 1
ATOM 933 N N . ARG A 1 125 ? 11.297 -77.680 -55.241 1.00 39.23 123 ARG A N 1
ATOM 934 C CA . ARG A 1 125 ? 11.634 -77.368 -53.866 1.00 38.73 123 ARG A CA 1
ATOM 935 C C . ARG A 1 125 ? 10.831 -76.172 -53.370 1.00 38.12 123 ARG A C 1
ATOM 936 O O . ARG A 1 125 ? 10.492 -76.093 -52.189 1.00 38.55 123 ARG A O 1
ATOM 944 N N . PHE A 1 126 ? 10.511 -75.244 -54.272 1.00 37.57 124 PHE A N 1
ATOM 945 C CA . PHE A 1 126 ? 9.792 -74.012 -53.893 1.00 36.32 124 PHE A CA 1
ATOM 946 C C . PHE A 1 126 ? 8.270 -74.130 -53.833 1.00 35.80 124 PHE A C 1
ATOM 947 O O . PHE A 1 126 ? 7.615 -73.262 -53.264 1.00 36.14 124 PHE A O 1
ATOM 955 N N . VAL A 1 127 ? 7.702 -75.178 -54.419 1.00 35.42 125 VAL A N 1
ATOM 956 C CA . VAL A 1 127 ? 6.249 -75.429 -54.314 1.00 35.59 125 VAL A CA 1
ATOM 957 C C . VAL A 1 127 ? 5.714 -75.333 -52.846 1.00 35.78 125 VAL A C 1
ATOM 958 O O . VAL A 1 127 ? 4.774 -74.568 -52.577 1.00 35.98 125 VAL A O 1
ATOM 962 N N . PRO A 1 128 ? 6.320 -76.080 -51.893 1.00 35.51 126 PRO A N 1
ATOM 963 C CA . PRO A 1 128 ? 5.942 -75.929 -50.483 1.00 35.19 126 PRO A CA 1
ATOM 964 C C . PRO A 1 128 ? 5.902 -74.490 -49.963 1.00 35.12 126 PRO A C 1
ATOM 965 O O . PRO A 1 128 ? 5.001 -74.147 -49.178 1.00 35.44 126 PRO A O 1
ATOM 969 N N . VAL A 1 129 ? 6.864 -73.654 -50.353 1.00 34.57 127 VAL A N 1
ATOM 970 C CA . VAL A 1 129 ? 6.839 -72.273 -49.876 1.00 34.20 127 VAL A CA 1
ATOM 971 C C . VAL A 1 129 ? 5.799 -71.431 -50.620 1.00 34.09 127 VAL A C 1
ATOM 972 O O . VAL A 1 129 ? 5.206 -70.534 -50.045 1.00 33.97 127 VAL A O 1
ATOM 976 N N . LEU A 1 130 ? 5.540 -71.753 -51.881 1.00 34.32 128 LEU A N 1
ATOM 977 C CA . LEU A 1 130 ? 4.472 -71.077 -52.610 1.00 34.92 128 LEU A CA 1
ATOM 978 C C . LEU A 1 130 ? 3.118 -71.405 -51.957 1.00 35.17 128 LEU A C 1
ATOM 979 O O . LEU A 1 130 ? 2.331 -70.505 -51.653 1.00 34.73 128 LEU A O 1
ATOM 984 N N . GLU A 1 131 ? 2.898 -72.688 -51.682 1.00 35.43 129 GLU A N 1
ATOM 985 C CA . GLU A 1 131 ? 1.719 -73.150 -50.951 1.00 36.47 129 GLU A CA 1
ATOM 986 C C . GLU A 1 131 ? 1.502 -72.486 -49.580 1.00 35.50 129 GLU A C 1
ATOM 987 O O . GLU A 1 131 ? 0.393 -72.058 -49.267 1.00 35.56 129 GLU A O 1
ATOM 993 N N . ALA A 1 132 ? 2.558 -72.375 -48.775 1.00 34.62 130 ALA A N 1
ATOM 994 C CA . ALA A 1 132 ? 2.450 -71.735 -47.470 1.00 33.47 130 ALA A CA 1
ATOM 995 C C . ALA A 1 132 ? 2.206 -70.228 -47.585 1.00 33.46 130 ALA A C 1
ATOM 996 O O . ALA A 1 132 ? 1.385 -69.653 -46.836 1.00 32.80 130 ALA A O 1
ATOM 998 N N . ALA A 1 133 ? 2.919 -69.583 -48.516 1.00 33.25 131 ALA A N 1
ATOM 999 C CA . ALA A 1 133 ? 2.722 -68.151 -48.783 1.00 33.01 131 ALA A CA 1
ATOM 1000 C C . ALA A 1 133 ? 1.303 -67.891 -49.281 1.00 33.33 131 ALA A C 1
ATOM 1001 O O . ALA A 1 133 ? 0.666 -66.917 -48.883 1.00 32.90 131 ALA A O 1
ATOM 1003 N N . ARG A 1 134 ? 0.811 -68.771 -50.148 1.00 34.31 132 ARG A N 1
ATOM 1004 C CA . ARG A 1 134 ? -0.566 -68.672 -50.640 1.00 36.15 132 ARG A CA 1
ATOM 1005 C C . ARG A 1 134 ? -1.577 -68.759 -49.481 1.00 36.85 132 ARG A C 1
ATOM 1006 O O . ARG A 1 134 ? -2.532 -67.976 -49.427 1.00 37.25 132 ARG A O 1
ATOM 1014 N N . GLN A 1 135 ? -1.340 -69.686 -48.547 1.00 37.08 133 GLN A N 1
ATOM 1015 C CA . GLN A 1 135 ? -2.174 -69.814 -47.346 1.00 37.50 133 GLN A CA 1
ATOM 1016 C C . GLN A 1 135 ? -2.170 -68.570 -46.451 1.00 36.32 133 GLN A C 1
ATOM 1017 O O . GLN A 1 135 ? -3.183 -68.219 -45.844 1.00 36.21 133 GLN A O 1
ATOM 1023 N N . HIS A 1 136 ? -1.045 -67.874 -46.384 1.00 35.47 134 HIS A N 1
ATOM 1024 C CA . HIS A 1 136 ? -0.955 -66.720 -45.503 1.00 34.02 134 HIS A CA 1
ATOM 1025 C C . HIS A 1 136 ? -1.069 -65.431 -46.250 1.00 33.86 134 HIS A C 1
ATOM 1026 O O . HIS A 1 136 ? -0.786 -64.346 -45.700 1.00 33.54 134 HIS A O 1
ATOM 1033 N N . GLN A 1 137 ? -1.506 -65.544 -47.503 1.00 33.95 135 GLN A N 1
ATOM 1034 C CA . GLN A 1 137 ? -1.586 -64.402 -48.422 1.00 34.23 135 GLN A CA 1
ATOM 1035 C C . GLN A 1 137 ? -0.313 -63.531 -48.392 1.00 33.26 135 GLN A C 1
ATOM 1036 O O . GLN A 1 137 ? -0.354 -62.307 -48.209 1.00 33.92 135 GLN A O 1
ATOM 1042 N N . VAL A 1 138 ? 0.828 -64.185 -48.550 1.00 32.13 136 VAL A N 1
ATOM 1043 C CA . VAL A 1 138 ? 2.095 -63.470 -48.691 1.00 30.95 136 VAL A CA 1
ATOM 1044 C C . VAL A 1 138 ? 2.400 -63.574 -50.177 1.00 30.10 136 VAL A C 1
ATOM 1045 O O . VAL A 1 138 ? 2.411 -64.681 -50.730 1.00 29.20 136 VAL A O 1
ATOM 1049 N N A ARG A 1 139 ? 2.575 -62.447 -50.859 0.50 30.04 137 ARG A N 1
ATOM 1050 N N B ARG A 1 139 ? 2.651 -62.428 -50.811 0.50 29.76 137 ARG A N 1
ATOM 1051 C CA A ARG A 1 139 ? 2.862 -62.570 -52.288 0.50 30.19 137 ARG A CA 1
ATOM 1052 C CA B ARG A 1 139 ? 3.015 -62.385 -52.232 0.50 29.68 137 ARG A CA 1
ATOM 1053 C C A ARG A 1 139 ? 4.315 -62.940 -52.551 0.50 29.86 137 ARG A C 1
ATOM 1054 C C B ARG A 1 139 ? 4.368 -63.043 -52.470 0.50 29.51 137 ARG A C 1
ATOM 1055 O O A ARG A 1 139 ? 5.197 -62.607 -51.766 0.50 29.80 137 ARG A O 1
ATOM 1056 O O B ARG A 1 139 ? 5.244 -62.993 -51.604 0.50 29.29 137 ARG A O 1
ATOM 1071 N N . VAL A 1 140 ? 4.538 -63.687 -53.624 1.00 29.81 138 VAL A N 1
ATOM 1072 C CA . VAL A 1 140 ? 5.878 -64.121 -54.007 1.00 30.18 138 VAL A CA 1
ATOM 1073 C C . VAL A 1 140 ? 6.365 -63.622 -55.364 1.00 30.61 138 VAL A C 1
ATOM 1074 O O . VAL A 1 140 ? 5.711 -63.779 -56.395 1.00 31.67 138 VAL A O 1
ATOM 1078 N N . ARG A 1 141 ? 7.522 -62.979 -55.310 1.00 30.83 139 ARG A N 1
ATOM 1079 C CA . ARG A 1 141 ? 8.260 -62.524 -56.472 1.00 30.65 139 ARG A CA 1
ATOM 1080 C C . ARG A 1 141 ? 9.249 -63.605 -56.884 1.00 30.22 139 ARG A C 1
ATOM 1081 O O . ARG A 1 141 ? 9.864 -64.221 -56.029 1.00 30.51 139 ARG A O 1
ATOM 1089 N N . GLY A 1 142 ? 9.404 -63.830 -58.185 1.00 30.18 140 GLY A N 1
ATOM 1090 C CA . GLY A 1 142 ? 10.367 -64.802 -58.700 1.00 30.25 140 GLY A CA 1
ATOM 1091 C C . GLY A 1 142 ? 11.529 -64.165 -59.465 1.00 31.11 140 GLY A C 1
ATOM 1092 O O . GLY A 1 142 ? 11.316 -63.455 -60.450 1.00 30.90 140 GLY A O 1
ATOM 1093 N N . TYR A 1 143 ? 12.759 -64.405 -58.997 1.00 31.35 141 TYR A N 1
ATOM 1094 C CA . TYR A 1 143 ? 13.992 -63.994 -59.682 1.00 30.98 141 TYR A CA 1
ATOM 1095 C C . TYR A 1 143 ? 14.454 -65.083 -60.618 1.00 30.54 141 TYR A C 1
ATOM 1096 O O . TYR A 1 143 ? 14.341 -66.255 -60.294 1.00 30.29 141 TYR A O 1
ATOM 1105 N N . ILE A 1 144 ? 14.989 -64.699 -61.779 1.00 30.25 142 ILE A N 1
ATOM 1106 C CA . ILE A 1 144 ? 15.724 -65.644 -62.630 1.00 29.70 142 ILE A CA 1
ATOM 1107 C C . ILE A 1 144 ? 17.157 -65.123 -62.804 1.00 29.91 142 ILE A C 1
ATOM 1108 O O . ILE A 1 144 ? 17.357 -63.941 -63.056 1.00 29.87 142 ILE A O 1
ATOM 1113 N N A SER A 1 145 ? 18.135 -66.010 -62.648 0.50 29.75 143 SER A N 1
ATOM 1114 N N B SER A 1 145 ? 18.136 -66.009 -62.636 0.50 29.66 143 SER A N 1
ATOM 1115 C CA A SER A 1 145 ? 19.532 -65.667 -62.861 0.50 29.69 143 SER A CA 1
ATOM 1116 C CA B SER A 1 145 ? 19.538 -65.674 -62.852 0.50 29.51 143 SER A CA 1
ATOM 1117 C C A SER A 1 145 ? 19.951 -66.084 -64.264 0.50 29.57 143 SER A C 1
ATOM 1118 C C B SER A 1 145 ? 19.984 -66.125 -64.238 0.50 29.48 143 SER A C 1
ATOM 1119 O O A SER A 1 145 ? 19.278 -66.906 -64.895 0.50 29.73 143 SER A O 1
ATOM 1120 O O B SER A 1 145 ? 19.353 -67.002 -64.837 0.50 29.67 143 SER A O 1
ATOM 1125 N N . CYS A 1 146 ? 21.058 -65.513 -64.744 1.00 29.31 144 CYS A N 1
ATOM 1126 C CA . CYS A 1 146 ? 21.661 -65.888 -66.048 1.00 29.59 144 CYS A CA 1
ATOM 1127 C C . CYS A 1 146 ? 20.791 -65.631 -67.269 1.00 28.88 144 CYS A C 1
ATOM 1128 O O . CYS A 1 146 ? 20.932 -66.335 -68.265 1.00 28.88 144 CYS A O 1
ATOM 1131 N N . VAL A 1 147 ? 19.899 -64.641 -67.208 1.00 28.60 145 VAL A N 1
ATOM 1132 C CA . VAL A 1 147 ? 18.922 -64.439 -68.302 1.00 28.55 145 VAL A CA 1
ATOM 1133 C C . VAL A 1 147 ? 19.564 -64.034 -69.623 1.00 28.87 145 VAL A C 1
ATOM 1134 O O . VAL A 1 147 ? 18.997 -64.298 -70.691 1.00 28.77 145 VAL A O 1
ATOM 1138 N N . LEU A 1 148 ? 20.758 -63.431 -69.544 1.00 28.92 146 LEU A N 1
ATOM 1139 C CA . LEU A 1 148 ? 21.476 -62.964 -70.731 1.00 29.71 146 LEU A CA 1
ATOM 1140 C C . LEU A 1 148 ? 22.837 -63.633 -70.925 1.00 30.14 146 LEU A C 1
ATOM 1141 O O . LEU A 1 148 ? 23.677 -63.143 -71.696 1.00 30.76 146 LEU A O 1
ATOM 1146 N N . GLY A 1 149 ? 23.046 -64.750 -70.237 1.00 30.48 147 GLY A N 1
ATOM 1147 C CA . GLY A 1 149 ? 24.283 -65.504 -70.332 1.00 30.79 147 GLY A CA 1
ATOM 1148 C C . GLY A 1 149 ? 24.672 -66.105 -68.993 1.00 32.21 147 GLY A C 1
ATOM 1149 O O . GLY A 1 149 ? 24.364 -65.546 -67.923 1.00 31.33 147 GLY A O 1
ATOM 1150 N N . CYS A 1 150 ? 25.374 -67.237 -69.073 1.00 33.14 148 CYS A N 1
ATOM 1151 C CA . CYS A 1 150 ? 25.751 -68.057 -67.931 1.00 34.41 148 CYS A CA 1
ATOM 1152 C C . CYS A 1 150 ? 27.271 -68.054 -67.760 1.00 35.33 148 CYS A C 1
ATOM 1153 O O . CYS A 1 150 ? 27.996 -68.208 -68.746 1.00 35.82 148 CYS A O 1
ATOM 1156 N N . PRO A 1 151 ? 27.766 -67.908 -66.515 1.00 36.08 149 PRO A N 1
ATOM 1157 C CA . PRO A 1 151 ? 29.227 -67.909 -66.314 1.00 36.58 149 PRO A CA 1
ATOM 1158 C C . PRO A 1 151 ? 29.941 -69.223 -66.649 1.00 37.52 149 PRO A C 1
ATOM 1159 O O . PRO A 1 151 ? 31.158 -69.215 -66.777 1.00 37.54 149 PRO A O 1
ATOM 1163 N N . TYR A 1 152 ? 29.196 -70.324 -66.806 1.00 38.55 150 TYR A N 1
ATOM 1164 C CA . TYR A 1 152 ? 29.771 -71.634 -67.166 1.00 39.34 150 TYR A CA 1
ATOM 1165 C C . TYR A 1 152 ? 29.496 -72.020 -68.610 1.00 40.17 150 TYR A C 1
ATOM 1166 O O . TYR A 1 152 ? 30.387 -72.499 -69.320 1.00 40.26 150 TYR A O 1
ATOM 1175 N N . ASP A 1 153 ? 28.263 -71.779 -69.043 1.00 41.10 151 ASP A N 1
ATOM 1176 C CA . ASP A 1 153 ? 27.769 -72.311 -70.299 1.00 41.82 151 ASP A CA 1
ATOM 1177 C C . ASP A 1 153 ? 27.852 -71.334 -71.458 1.00 41.55 151 ASP A C 1
ATOM 1178 O O . ASP A 1 153 ? 27.782 -71.750 -72.612 1.00 42.04 151 ASP A O 1
ATOM 1183 N N . GLY A 1 154 ? 28.005 -70.045 -71.156 1.00 41.14 152 GLY A N 1
ATOM 1184 C CA . GLY A 1 154 ? 28.021 -69.009 -72.178 1.00 40.67 152 GLY A CA 1
ATOM 1185 C C . GLY A 1 154 ? 26.617 -68.551 -72.554 1.00 40.60 152 GLY A C 1
ATOM 1186 O O . GLY A 1 154 ? 25.879 -68.036 -71.713 1.00 40.52 152 GLY A O 1
ATOM 1187 N N . ASP A 1 155 ? 26.243 -68.738 -73.818 1.00 40.31 153 ASP A N 1
ATOM 1188 C CA . ASP A 1 155 ? 24.941 -68.267 -74.316 1.00 40.13 153 ASP A CA 1
ATOM 1189 C C . ASP A 1 155 ? 23.760 -68.935 -73.609 1.00 38.98 153 ASP A C 1
ATOM 1190 O O . ASP A 1 155 ? 23.773 -70.148 -73.376 1.00 39.08 153 ASP A O 1
ATOM 1195 N N . VAL A 1 156 ? 22.762 -68.129 -73.258 1.00 37.45 154 VAL A N 1
ATOM 1196 C CA . VAL A 1 156 ? 21.486 -68.623 -72.763 1.00 35.98 154 VAL A CA 1
ATOM 1197 C C . VAL A 1 156 ? 20.400 -68.231 -73.759 1.00 35.70 154 VAL A C 1
ATOM 1198 O O . VAL A 1 156 ? 20.130 -67.044 -73.969 1.00 34.44 154 VAL A O 1
ATOM 1202 N N . ASP A 1 157 ? 19.798 -69.247 -74.374 1.00 35.64 155 ASP A N 1
ATOM 1203 C CA . ASP A 1 157 ? 18.650 -69.094 -75.271 1.00 35.77 155 ASP A CA 1
ATOM 1204 C C . ASP A 1 157 ? 17.497 -68.361 -74.550 1.00 35.36 155 ASP A C 1
ATOM 1205 O O . ASP A 1 157 ? 17.109 -68.751 -73.444 1.00 35.27 155 ASP A O 1
ATOM 1210 N N . PRO A 1 158 ? 16.983 -67.263 -75.147 1.00 34.83 156 PRO A N 1
ATOM 1211 C CA . PRO A 1 158 ? 15.874 -66.555 -74.493 1.00 34.16 156 PRO A CA 1
ATOM 1212 C C . PRO A 1 158 ? 14.577 -67.357 -74.329 1.00 34.16 156 PRO A C 1
ATOM 1213 O O . PRO A 1 158 ? 13.787 -67.040 -73.442 1.00 33.71 156 PRO A O 1
ATOM 1217 N N . ARG A 1 159 ? 14.362 -68.386 -75.146 1.00 34.63 157 ARG A N 1
ATOM 1218 C CA . ARG A 1 159 ? 13.200 -69.265 -74.965 1.00 35.69 157 ARG A CA 1
ATOM 1219 C C . ARG A 1 159 ? 13.308 -70.089 -73.676 1.00 35.21 157 ARG A C 1
ATOM 1220 O O . ARG A 1 159 ? 12.318 -70.342 -72.994 1.00 35.58 157 ARG A O 1
ATOM 1228 N N . GLN A 1 160 ? 14.523 -70.477 -73.335 1.00 34.24 158 GLN A N 1
ATOM 1229 C CA . GLN A 1 160 ? 14.788 -71.101 -72.069 1.00 33.90 158 GLN A CA 1
ATOM 1230 C C . GLN A 1 160 ? 14.413 -70.180 -70.897 1.00 32.63 158 GLN A C 1
ATOM 1231 O O . GLN A 1 160 ? 13.811 -70.631 -69.924 1.00 32.62 158 GLN A O 1
ATOM 1237 N N . VAL A 1 161 ? 14.759 -68.898 -70.980 1.00 31.00 159 VAL A N 1
ATOM 1238 C CA . VAL A 1 161 ? 14.362 -67.943 -69.940 1.00 29.62 159 VAL A CA 1
ATOM 1239 C C . VAL A 1 161 ? 12.831 -67.837 -69.896 1.00 29.23 159 VAL A C 1
ATOM 1240 O O . VAL A 1 161 ? 12.241 -67.723 -68.825 1.00 28.49 159 VAL A O 1
ATOM 1244 N N . ALA A 1 162 ? 12.213 -67.864 -71.076 1.00 29.04 160 ALA A N 1
ATOM 1245 C CA . ALA A 1 162 ? 10.759 -67.717 -71.237 1.00 29.51 160 ALA A CA 1
ATOM 1246 C C . ALA A 1 162 ? 10.028 -68.862 -70.526 1.00 29.57 160 ALA A C 1
ATOM 1247 O O . ALA A 1 162 ? 9.040 -68.645 -69.819 1.00 29.08 160 ALA A O 1
ATOM 1249 N N . TRP A 1 163 ? 10.564 -70.062 -70.710 1.00 29.54 161 TRP A N 1
ATOM 1250 C CA . TRP A 1 163 ? 10.116 -71.265 -70.052 1.00 30.24 161 TRP A CA 1
ATOM 1251 C C . TRP A 1 163 ? 10.132 -71.140 -68.530 1.00 30.19 161 TRP A C 1
ATOM 1252 O O . TRP A 1 163 ? 9.115 -71.401 -67.870 1.00 30.09 161 TRP A O 1
ATOM 1263 N N . VAL A 1 164 ? 11.265 -70.733 -67.959 1.00 30.24 162 VAL A N 1
ATOM 1264 C CA . VAL A 1 164 ? 11.305 -70.608 -66.509 1.00 30.04 162 VAL A CA 1
ATOM 1265 C C . VAL A 1 164 ? 10.458 -69.469 -65.973 1.00 29.98 162 VAL A C 1
ATOM 1266 O O . VAL A 1 164 ? 9.831 -69.600 -64.915 1.00 30.06 162 VAL A O 1
ATOM 1270 N N . ALA A 1 165 ? 10.391 -68.370 -66.725 1.00 29.73 163 ALA A N 1
ATOM 1271 C CA . ALA A 1 165 ? 9.477 -67.281 -66.391 1.00 29.54 163 ALA A CA 1
ATOM 1272 C C . ALA A 1 165 ? 8.019 -67.786 -66.337 1.00 29.90 163 ALA A C 1
ATOM 1273 O O . ALA A 1 165 ? 7.281 -67.470 -65.396 1.00 29.21 163 ALA A O 1
ATOM 1275 N N . ARG A 1 166 ? 7.631 -68.587 -67.329 1.00 30.21 164 ARG A N 1
ATOM 1276 C CA . ARG A 1 166 ? 6.313 -69.183 -67.356 1.00 31.77 164 ARG A CA 1
ATOM 1277 C C . ARG A 1 166 ? 6.033 -70.121 -66.163 1.00 31.62 164 ARG A C 1
ATOM 1278 O O . ARG A 1 166 ? 4.975 -70.027 -65.540 1.00 31.50 164 ARG A O 1
ATOM 1286 N N . GLU A 1 167 ? 6.990 -70.987 -65.836 1.00 31.30 165 GLU A N 1
ATOM 1287 C CA . GLU A 1 167 ? 6.862 -71.871 -64.688 1.00 31.35 165 GLU A CA 1
ATOM 1288 C C . GLU A 1 167 ? 6.676 -71.080 -63.427 1.00 31.11 165 GLU A C 1
ATOM 1289 O O . GLU A 1 167 ? 5.824 -71.417 -62.607 1.00 31.31 165 GLU A O 1
ATOM 1295 N N . LEU A 1 168 ? 7.464 -70.024 -63.266 1.00 30.34 166 LEU A N 1
ATOM 1296 C CA . LEU A 1 168 ? 7.348 -69.222 -62.073 1.00 30.24 166 LEU A CA 1
ATOM 1297 C C . LEU A 1 168 ? 5.990 -68.525 -61.941 1.00 30.30 166 LEU A C 1
ATOM 1298 O O . LEU A 1 168 ? 5.423 -68.500 -60.844 1.00 30.47 166 LEU A O 1
ATOM 1303 N N . GLN A 1 169 ? 5.471 -67.955 -63.038 1.00 30.13 167 GLN A N 1
ATOM 1304 C CA . GLN A 1 169 ? 4.187 -67.280 -62.960 1.00 30.18 167 GLN A CA 1
ATOM 1305 C C . GLN A 1 169 ? 3.072 -68.320 -62.702 1.00 30.15 167 GLN A C 1
ATOM 1306 O O . GLN A 1 169 ? 2.143 -68.061 -61.929 1.00 29.24 167 GLN A O 1
ATOM 1312 N N . GLN A 1 170 ? 3.190 -69.488 -63.331 1.00 30.16 168 GLN A N 1
ATOM 1313 C CA . GLN A 1 170 ? 2.191 -70.531 -63.168 1.00 31.37 168 GLN A CA 1
ATOM 1314 C C . GLN A 1 170 ? 2.210 -71.198 -61.783 1.00 31.84 168 GLN A C 1
ATOM 1315 O O . GLN A 1 170 ? 1.197 -71.747 -61.366 1.00 33.24 168 GLN A O 1
ATOM 1321 N N . MET A 1 171 ? 3.334 -71.088 -61.070 1.00 31.54 169 MET A N 1
ATOM 1322 C CA . MET A 1 171 ? 3.466 -71.516 -59.677 1.00 31.35 169 MET A CA 1
ATOM 1323 C C . MET A 1 171 ? 2.853 -70.546 -58.692 1.00 30.78 169 MET A C 1
ATOM 1324 O O . MET A 1 171 ? 2.752 -70.871 -57.497 1.00 30.61 169 MET A O 1
ATOM 1329 N N . GLY A 1 172 ? 2.521 -69.339 -59.153 1.00 29.68 170 GLY A N 1
ATOM 1330 C CA . GLY A 1 172 ? 1.938 -68.331 -58.281 1.00 28.12 170 GLY A CA 1
ATOM 1331 C C . GLY A 1 172 ? 2.764 -67.097 -57.999 1.00 27.76 170 GLY A C 1
ATOM 1332 O O . GLY A 1 172 ? 2.351 -66.253 -57.199 1.00 27.17 170 GLY A O 1
ATOM 1333 N N . CYS A 1 173 ? 3.927 -66.971 -58.642 1.00 27.44 171 CYS A N 1
ATOM 1334 C CA . CYS A 1 173 ? 4.696 -65.721 -58.558 1.00 27.58 171 CYS A CA 1
ATOM 1335 C C . CYS A 1 173 ? 3.942 -64.618 -59.298 1.00 27.79 171 CYS A C 1
ATOM 1336 O O . CYS A 1 173 ? 3.480 -64.814 -60.428 1.00 27.11 171 CYS A O 1
ATOM 1339 N N . TYR A 1 174 ? 3.800 -63.472 -58.650 1.00 27.91 172 TYR A N 1
ATOM 1340 C CA . TYR A 1 174 ? 3.007 -62.394 -59.230 1.00 28.88 172 TYR A CA 1
ATOM 1341 C C . TYR A 1 174 ? 3.841 -61.552 -60.239 1.00 29.26 172 TYR A C 1
ATOM 1342 O O . TYR A 1 174 ? 3.292 -60.883 -61.115 1.00 29.21 172 TYR A O 1
ATOM 1351 N N . GLU A 1 175 ? 5.167 -61.606 -60.093 1.00 29.52 173 GLU A N 1
ATOM 1352 C CA . GLU A 1 175 ? 6.101 -60.817 -60.891 1.00 29.11 173 GLU A CA 1
ATOM 1353 C C . GLU A 1 175 ? 7.386 -61.628 -61.045 1.00 29.18 173 GLU A C 1
ATOM 1354 O O . GLU A 1 175 ? 7.835 -62.280 -60.090 1.00 29.61 173 GLU A O 1
ATOM 1360 N N . VAL A 1 176 ? 7.953 -61.602 -62.246 1.00 28.35 174 VAL A N 1
ATOM 1361 C CA . VAL A 1 176 ? 9.209 -62.270 -62.535 1.00 27.69 174 VAL A CA 1
ATOM 1362 C C . VAL A 1 176 ? 10.303 -61.220 -62.863 1.00 28.10 174 VAL A C 1
ATOM 1363 O O . VAL A 1 176 ? 10.147 -60.401 -63.777 1.00 28.12 174 VAL A O 1
ATOM 1367 N N . SER A 1 177 ? 11.389 -61.247 -62.089 1.00 28.07 175 SER A N 1
ATOM 1368 C CA . SER A 1 177 ? 12.523 -60.360 -62.261 1.00 27.76 175 SER A CA 1
ATOM 1369 C C . SER A 1 177 ? 13.600 -61.065 -63.094 1.00 28.06 175 SER A C 1
ATOM 1370 O O . SER A 1 177 ? 14.140 -62.107 -62.695 1.00 27.83 175 SER A O 1
ATOM 1373 N N . LEU A 1 178 ? 13.885 -60.501 -64.269 1.00 27.76 176 LEU A N 1
ATOM 1374 C CA . LEU A 1 178 ? 14.834 -61.088 -65.213 1.00 27.56 176 LEU A CA 1
ATOM 1375 C C . LEU A 1 178 ? 16.252 -60.597 -64.884 1.00 27.57 176 LEU A C 1
ATOM 1376 O O . LEU A 1 178 ? 16.555 -59.403 -65.016 1.00 27.04 176 LEU A O 1
ATOM 1381 N N . GLY A 1 179 ? 17.095 -61.518 -64.412 1.00 27.23 177 GLY A N 1
ATOM 1382 C CA . GLY A 1 179 ? 18.362 -61.156 -63.790 1.00 27.39 177 GLY A CA 1
ATOM 1383 C C . GLY A 1 179 ? 19.566 -61.424 -64.669 1.00 28.28 177 GLY A C 1
ATOM 1384 O O . GLY A 1 179 ? 19.945 -62.587 -64.898 1.00 27.43 177 GLY A O 1
ATOM 1385 N N . ASP A 1 180 ? 20.148 -60.348 -65.208 1.00 28.90 178 ASP A N 1
ATOM 1386 C CA . ASP A 1 180 ? 21.434 -60.467 -65.879 1.00 29.62 178 ASP A CA 1
ATOM 1387 C C . ASP A 1 180 ? 22.427 -60.395 -64.730 1.00 29.77 178 ASP A C 1
ATOM 1388 O O . ASP A 1 180 ? 22.917 -59.317 -64.360 1.00 29.42 178 ASP A O 1
ATOM 1393 N N . THR A 1 181 ? 22.681 -61.569 -64.157 1.00 29.98 179 THR A N 1
ATOM 1394 C CA . THR A 1 181 ? 23.312 -61.666 -62.850 1.00 30.51 179 THR A CA 1
ATOM 1395 C C . THR A 1 181 ? 24.856 -61.738 -62.925 1.00 31.05 179 THR A C 1
ATOM 1396 O O . THR A 1 181 ? 25.531 -61.673 -61.880 1.00 31.23 179 THR A O 1
ATOM 1400 N N . ILE A 1 182 ? 25.396 -61.871 -64.148 1.00 30.88 180 ILE A N 1
ATOM 1401 C CA . ILE A 1 182 ? 26.829 -61.606 -64.416 1.00 30.69 180 ILE A CA 1
ATOM 1402 C C . ILE A 1 182 ? 27.126 -60.304 -65.219 1.00 30.79 180 ILE A C 1
ATOM 1403 O O . ILE A 1 182 ? 28.284 -59.967 -65.465 1.00 30.35 180 ILE A O 1
ATOM 1408 N N . GLY A 1 183 ? 26.072 -59.574 -65.605 1.00 30.73 181 GLY A N 1
ATOM 1409 C CA . GLY A 1 183 ? 26.206 -58.292 -66.280 1.00 29.74 181 GLY A CA 1
ATOM 1410 C C . GLY A 1 183 ? 26.718 -58.332 -67.709 1.00 29.53 181 GLY A C 1
ATOM 1411 O O . GLY A 1 183 ? 27.151 -57.302 -68.237 1.00 29.05 181 GLY A O 1
ATOM 1412 N N . VAL A 1 184 ? 26.641 -59.505 -68.342 1.00 29.51 182 VAL A N 1
ATOM 1413 C CA . VAL A 1 184 ? 27.180 -59.716 -69.692 1.00 29.51 182 VAL A CA 1
ATOM 1414 C C . VAL A 1 184 ? 26.270 -59.293 -70.855 1.00 29.74 182 VAL A C 1
ATOM 1415 O O . VAL A 1 184 ? 26.710 -59.299 -72.014 1.00 29.47 182 VAL A O 1
ATOM 1419 N N . GLY A 1 185 ? 25.017 -58.949 -70.555 1.00 29.59 183 GLY A N 1
ATOM 1420 C CA . GLY A 1 185 ? 24.037 -58.672 -71.598 1.00 29.26 183 GLY A CA 1
ATOM 1421 C C . GLY A 1 185 ? 24.247 -57.314 -72.232 1.00 29.48 183 GLY A C 1
ATOM 1422 O O . GLY A 1 185 ? 24.759 -56.387 -71.585 1.00 29.36 183 GLY A O 1
ATOM 1423 N N . THR A 1 186 ? 23.861 -57.193 -73.501 1.00 28.99 184 THR A N 1
ATOM 1424 C CA . THR A 1 186 ? 23.917 -55.905 -74.184 1.00 29.11 184 THR A CA 1
ATOM 1425 C C . THR A 1 186 ? 22.516 -55.489 -74.661 1.00 29.33 184 THR A C 1
ATOM 1426 O O . THR A 1 186 ? 21.571 -56.288 -74.601 1.00 29.55 184 THR A O 1
ATOM 1430 N N . ALA A 1 187 ? 22.380 -54.245 -75.113 1.00 28.99 185 ALA A N 1
ATOM 1431 C CA . ALA A 1 187 ? 21.067 -53.659 -75.334 1.00 28.78 185 ALA A CA 1
ATOM 1432 C C . ALA A 1 187 ? 20.180 -54.432 -76.313 1.00 28.77 185 ALA A C 1
ATOM 1433 O O . ALA A 1 187 ? 18.984 -54.563 -76.071 1.00 29.39 185 ALA A O 1
ATOM 1435 N N . GLY A 1 188 ? 20.754 -54.974 -77.385 1.00 28.52 186 GLY A N 1
ATOM 1436 C CA . GLY A 1 188 ? 19.959 -55.680 -78.391 1.00 27.89 186 GLY A CA 1
ATOM 1437 C C . GLY A 1 188 ? 19.453 -57.050 -77.950 1.00 28.17 186 GLY A C 1
ATOM 1438 O O . GLY A 1 188 ? 18.296 -57.413 -78.222 1.00 28.46 186 GLY A O 1
ATOM 1439 N N . ALA A 1 189 ? 20.324 -57.811 -77.280 1.00 27.17 187 ALA A N 1
ATOM 1440 C CA . ALA A 1 189 ? 19.980 -59.122 -76.760 1.00 26.83 187 ALA A CA 1
ATOM 1441 C C . ALA A 1 189 ? 18.950 -58.964 -75.645 1.00 26.50 187 ALA A C 1
ATOM 1442 O O . ALA A 1 189 ? 18.077 -59.809 -75.477 1.00 26.65 187 ALA A O 1
ATOM 1444 N N . THR A 1 190 ? 19.058 -57.872 -74.899 1.00 26.26 188 THR A N 1
ATOM 1445 C CA . THR A 1 190 ? 18.086 -57.515 -73.886 1.00 26.50 188 THR A CA 1
ATOM 1446 C C . THR A 1 190 ? 16.682 -57.366 -74.485 1.00 27.45 188 THR A C 1
ATOM 1447 O O . THR A 1 190 ? 15.709 -57.927 -73.950 1.00 28.03 188 THR A O 1
ATOM 1451 N N . ARG A 1 191 ? 16.574 -56.647 -75.603 1.00 27.44 189 ARG A N 1
ATOM 1452 C CA . ARG A 1 191 ? 15.268 -56.446 -76.228 1.00 27.69 189 ARG A CA 1
ATOM 1453 C C . ARG A 1 191 ? 14.691 -57.751 -76.778 1.00 27.61 189 ARG A C 1
ATOM 1454 O O . ARG A 1 191 ? 13.496 -58.011 -76.624 1.00 27.25 189 ARG A O 1
ATOM 1462 N N . ARG A 1 192 ? 15.546 -58.565 -77.398 1.00 27.43 190 ARG A N 1
ATOM 1463 C CA . ARG A 1 192 ? 15.142 -59.871 -77.889 1.00 28.31 190 ARG A CA 1
ATOM 1464 C C . ARG A 1 192 ? 14.706 -60.795 -76.747 1.00 28.85 190 ARG A C 1
ATOM 1465 O O . ARG A 1 192 ? 13.786 -61.607 -76.915 1.00 28.74 190 ARG A O 1
ATOM 1473 N N . LEU A 1 193 ? 15.379 -60.675 -75.599 1.00 29.12 191 LEU A N 1
ATOM 1474 C CA . LEU A 1 193 ? 15.017 -61.433 -74.406 1.00 29.10 191 LEU A CA 1
ATOM 1475 C C . LEU A 1 193 ? 13.601 -61.053 -73.943 1.00 29.29 191 LEU A C 1
ATOM 1476 O O . LEU A 1 193 ? 12.776 -61.930 -73.696 1.00 28.88 191 LEU A O 1
ATOM 1481 N N . ILE A 1 194 ? 13.334 -59.750 -73.841 1.00 29.32 192 ILE A N 1
ATOM 1482 C CA . ILE A 1 194 ? 12.015 -59.268 -73.451 1.00 29.86 192 ILE A CA 1
ATOM 1483 C C . ILE A 1 194 ? 10.913 -59.761 -74.406 1.00 30.62 192 ILE A C 1
ATOM 1484 O O . ILE A 1 194 ? 9.845 -60.187 -73.939 1.00 30.63 192 ILE A O 1
ATOM 1489 N N A GLU A 1 195 ? 11.200 -59.728 -75.710 0.50 30.45 193 GLU A N 1
ATOM 1490 N N B GLU A 1 195 ? 11.155 -59.703 -75.720 0.50 30.79 193 GLU A N 1
ATOM 1491 C CA A GLU A 1 195 ? 10.286 -60.207 -76.753 0.50 30.63 193 GLU A CA 1
ATOM 1492 C CA B GLU A 1 195 ? 10.177 -60.227 -76.682 0.50 31.31 193 GLU A CA 1
ATOM 1493 C C A GLU A 1 195 ? 9.968 -61.713 -76.646 0.50 30.53 193 GLU A C 1
ATOM 1494 C C B GLU A 1 195 ? 9.918 -61.727 -76.483 0.50 30.89 193 GLU A C 1
ATOM 1495 O O A GLU A 1 195 ? 8.823 -62.131 -76.852 0.50 30.63 193 GLU A O 1
ATOM 1496 O O B GLU A 1 195 ? 8.760 -62.156 -76.467 0.50 31.00 193 GLU A O 1
ATOM 1507 N N . ALA A 1 196 ? 10.984 -62.516 -76.337 1.00 30.36 194 ALA A N 1
ATOM 1508 C CA . ALA A 1 196 ? 10.823 -63.965 -76.150 1.00 30.13 194 ALA A CA 1
ATOM 1509 C C . ALA A 1 196 ? 10.032 -64.266 -74.867 1.00 30.24 194 ALA A C 1
ATOM 1510 O O . ALA A 1 196 ? 9.115 -65.089 -74.877 1.00 30.31 194 ALA A O 1
ATOM 1512 N N . VAL A 1 197 ? 10.370 -63.575 -73.778 1.00 30.41 195 VAL A N 1
ATOM 1513 C CA . VAL A 1 197 ? 9.716 -63.819 -72.507 1.00 30.78 195 VAL A CA 1
ATOM 1514 C C . VAL A 1 197 ? 8.265 -63.352 -72.540 1.00 31.90 195 VAL A C 1
ATOM 1515 O O . VAL A 1 197 ? 7.397 -64.036 -71.987 1.00 32.04 195 VAL A O 1
ATOM 1519 N N . ALA A 1 198 ? 8.014 -62.230 -73.228 1.00 32.64 196 ALA A N 1
ATOM 1520 C CA . ALA A 1 198 ? 6.668 -61.647 -73.365 1.00 33.13 196 ALA A CA 1
ATOM 1521 C C . ALA A 1 198 ? 5.729 -62.509 -74.206 1.00 33.90 196 ALA A C 1
ATOM 1522 O O . ALA A 1 198 ? 4.532 -62.243 -74.261 1.00 34.26 196 ALA A O 1
ATOM 1524 N N . SER A 1 199 ? 6.268 -63.537 -74.853 1.00 34.40 197 SER A N 1
ATOM 1525 C CA . SER A 1 199 ? 5.442 -64.520 -75.532 1.00 35.57 197 SER A CA 1
ATOM 1526 C C . SER A 1 199 ? 4.764 -65.458 -74.548 1.00 35.54 197 SER A C 1
ATOM 1527 O O . SER A 1 199 ? 3.805 -66.133 -74.916 1.00 35.82 197 SER A O 1
ATOM 1530 N N . GLU A 1 200 ? 5.282 -65.512 -73.317 1.00 35.32 198 GLU A N 1
ATOM 1531 C CA . GLU A 1 200 ? 4.794 -66.428 -72.284 1.00 34.75 198 GLU A CA 1
ATOM 1532 C C . GLU A 1 200 ? 4.248 -65.690 -71.079 1.00 34.25 198 GLU A C 1
ATOM 1533 O O . GLU A 1 200 ? 3.292 -66.145 -70.456 1.00 34.22 198 GLU A O 1
ATOM 1539 N N . VAL A 1 201 ? 4.886 -64.579 -70.717 1.00 33.39 199 VAL A N 1
ATOM 1540 C CA . VAL A 1 201 ? 4.421 -63.779 -69.597 1.00 32.77 199 VAL A CA 1
ATOM 1541 C C . VAL A 1 201 ? 4.373 -62.264 -69.887 1.00 33.02 199 VAL A C 1
ATOM 1542 O O . VAL A 1 201 ? 5.347 -61.669 -70.349 1.00 33.46 199 VAL A O 1
ATOM 1546 N N . PRO A 1 202 ? 3.211 -61.641 -69.634 1.00 32.28 200 PRO A N 1
ATOM 1547 C CA . PRO A 1 202 ? 3.041 -60.272 -70.092 1.00 32.19 200 PRO A CA 1
ATOM 1548 C C . PRO A 1 202 ? 4.021 -59.318 -69.413 1.00 32.10 200 PRO A C 1
ATOM 1549 O O . PRO A 1 202 ? 4.415 -59.557 -68.266 1.00 32.10 200 PRO A O 1
ATOM 1553 N N . ARG A 1 203 ? 4.384 -58.248 -70.127 1.00 31.79 201 ARG A N 1
ATOM 1554 C CA . ARG A 1 203 ? 5.354 -57.241 -69.689 1.00 31.39 201 ARG A CA 1
ATOM 1555 C C . ARG A 1 203 ? 5.005 -56.699 -68.324 1.00 31.18 201 ARG A C 1
ATOM 1556 O O . ARG A 1 203 ? 5.894 -56.306 -67.564 1.00 31.09 201 ARG A O 1
ATOM 1564 N N . GLU A 1 204 ? 3.712 -56.667 -68.002 1.00 30.83 202 GLU A N 1
ATOM 1565 C CA . GLU A 1 204 ? 3.310 -56.096 -66.724 1.00 30.53 202 GLU A CA 1
ATOM 1566 C C . GLU A 1 204 ? 3.633 -56.956 -65.499 1.00 29.96 202 GLU A C 1
ATOM 1567 O O . GLU A 1 204 ? 3.537 -56.492 -64.372 1.00 29.13 202 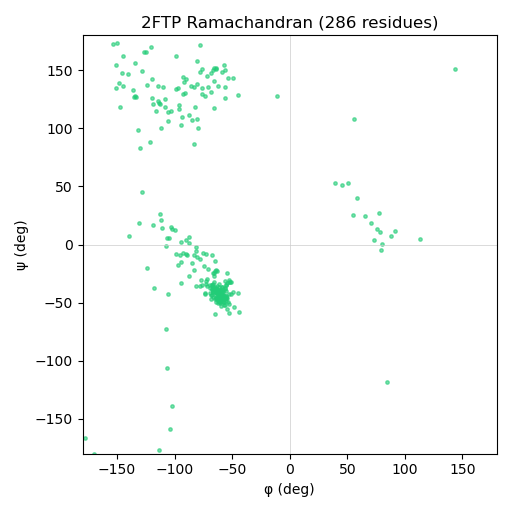GLU A O 1
ATOM 1573 N N . ARG A 1 205 ? 4.083 -58.190 -65.742 1.00 29.80 203 ARG A N 1
ATOM 1574 C CA . ARG A 1 205 ? 4.540 -59.077 -64.670 1.00 29.82 203 ARG A CA 1
ATOM 1575 C C . ARG A 1 205 ? 6.044 -59.290 -64.784 1.00 29.66 203 ARG A C 1
ATOM 1576 O O . ARG A 1 205 ? 6.584 -60.274 -64.267 1.00 30.04 203 ARG A O 1
ATOM 1584 N N . LEU A 1 206 ? 6.719 -58.367 -65.471 1.00 29.21 204 LEU A N 1
ATOM 1585 C CA . LEU A 1 206 ? 8.156 -58.472 -65.741 1.00 28.24 204 LEU A CA 1
ATOM 1586 C C . LEU A 1 206 ? 8.925 -57.309 -65.140 1.00 27.97 204 LEU A C 1
ATOM 1587 O O . LEU A 1 206 ? 8.437 -56.176 -65.108 1.00 28.16 204 LEU A O 1
ATOM 1592 N N . ALA A 1 207 ? 10.115 -57.605 -64.634 1.00 27.21 205 ALA A N 1
ATOM 1593 C CA . ALA A 1 207 ? 11.026 -56.578 -64.132 1.00 26.71 205 ALA A CA 1
ATOM 1594 C C . ALA A 1 207 ? 12.434 -56.852 -64.663 1.00 26.30 205 ALA A C 1
ATOM 1595 O O . ALA A 1 207 ? 12.746 -57.990 -65.016 1.00 26.23 205 ALA A O 1
ATOM 1597 N N . GLY A 1 208 ? 13.275 -55.818 -64.730 1.00 25.48 206 GLY A N 1
ATOM 1598 C CA . GLY A 1 208 ? 14.637 -55.975 -65.225 1.00 24.79 206 GLY A CA 1
ATOM 1599 C C . GLY A 1 208 ? 15.642 -55.859 -64.107 1.00 24.83 206 GLY A C 1
ATOM 1600 O O . GLY A 1 208 ? 15.648 -54.880 -63.366 1.00 24.71 206 GLY A O 1
ATOM 1601 N N . HIS A 1 209 ? 16.491 -56.869 -63.976 1.00 25.06 207 HIS A N 1
ATOM 1602 C CA . HIS A 1 209 ? 17.464 -56.920 -62.880 1.00 25.53 207 HIS A CA 1
ATOM 1603 C C . HIS A 1 209 ? 18.884 -57.004 -63.485 1.00 25.41 207 HIS A C 1
ATOM 1604 O O . HIS A 1 209 ? 19.423 -58.097 -63.724 1.00 25.03 207 HIS A O 1
ATOM 1611 N N . PHE A 1 210 ? 19.466 -55.835 -63.745 1.00 25.43 208 PHE A N 1
ATOM 1612 C CA . PHE A 1 210 ? 20.635 -55.751 -64.612 1.00 26.22 208 PHE A CA 1
ATOM 1613 C C . PHE A 1 210 ? 21.876 -55.430 -63.792 1.00 26.90 208 PHE A C 1
ATOM 1614 O O . PHE A 1 210 ? 21.932 -54.404 -63.138 1.00 27.82 208 PHE A O 1
ATOM 1622 N N . HIS A 1 211 ? 22.851 -56.325 -63.796 1.00 27.44 209 HIS A N 1
ATOM 1623 C CA . HIS A 1 211 ? 24.128 -56.027 -63.167 1.00 28.39 209 HIS A CA 1
ATOM 1624 C C . HIS A 1 211 ? 24.981 -55.128 -64.062 1.00 28.73 209 HIS A C 1
ATOM 1625 O O . HIS A 1 211 ? 24.914 -55.191 -65.294 1.00 28.54 209 HIS A O 1
ATOM 1632 N N . ASP A 1 212 ? 25.784 -54.291 -63.424 1.00 29.59 210 ASP A N 1
ATOM 1633 C CA . ASP A 1 212 ? 26.564 -53.280 -64.126 1.00 30.33 210 ASP A CA 1
ATOM 1634 C C . ASP A 1 212 ? 28.048 -53.659 -64.263 1.00 30.67 210 ASP A C 1
ATOM 1635 O O . ASP A 1 212 ? 28.893 -52.822 -64.600 1.00 31.06 210 ASP A O 1
ATOM 1640 N N . THR A 1 213 ? 28.341 -54.932 -64.019 1.00 30.88 211 THR A N 1
ATOM 1641 C CA . THR A 1 213 ? 29.699 -55.482 -64.073 1.00 30.76 211 THR A CA 1
ATOM 1642 C C . THR A 1 213 ? 30.482 -55.177 -65.364 1.00 30.79 211 THR A C 1
ATOM 1643 O O . THR A 1 213 ? 31.703 -55.035 -65.329 1.00 31.04 211 THR A O 1
ATOM 1647 N N . TYR A 1 214 ? 29.787 -55.076 -66.493 1.00 30.55 212 TYR A N 1
ATOM 1648 C CA . TYR A 1 214 ? 30.445 -54.798 -67.767 1.00 29.66 212 TYR A CA 1
ATOM 1649 C C . TYR A 1 214 ? 30.093 -53.408 -68.278 1.00 29.08 212 TYR A C 1
ATOM 1650 O O . TYR A 1 214 ? 30.331 -53.085 -69.443 1.00 29.41 212 TYR A O 1
ATOM 1659 N N . GLY A 1 215 ? 29.518 -52.591 -67.404 1.00 28.24 213 GLY A N 1
ATOM 1660 C CA . GLY A 1 215 ? 29.140 -51.225 -67.746 1.00 27.28 213 GLY A CA 1
ATOM 1661 C C . GLY A 1 215 ? 27.895 -51.110 -68.601 1.00 27.14 213 GLY A C 1
ATOM 1662 O O . GLY A 1 215 ? 27.601 -50.026 -69.125 1.00 26.95 213 GLY A O 1
ATOM 1663 N N . GLN A 1 216 ? 27.145 -52.208 -68.711 1.00 26.66 214 GLN A N 1
ATOM 1664 C CA . GLN A 1 216 ? 25.993 -52.291 -69.633 1.00 26.77 214 GLN A CA 1
ATOM 1665 C C . GLN A 1 216 ? 24.592 -51.990 -69.043 1.00 26.29 214 GLN A C 1
ATOM 1666 O O . GLN A 1 216 ? 23.618 -51.871 -69.788 1.00 26.06 214 GLN A O 1
ATOM 1672 N N . ALA A 1 217 ? 24.496 -51.867 -67.723 1.00 26.39 215 ALA A N 1
ATOM 1673 C CA . ALA A 1 217 ? 23.189 -51.918 -67.026 1.00 26.41 215 ALA A CA 1
ATOM 1674 C C . ALA A 1 217 ? 22.209 -50.836 -67.445 1.00 26.71 215 ALA A C 1
ATOM 1675 O O . ALA A 1 217 ? 21.066 -51.155 -67.769 1.00 26.73 215 ALA A O 1
ATOM 1677 N N . LEU A 1 218 ? 22.653 -49.578 -67.459 1.00 26.77 216 LEU A N 1
ATOM 1678 C CA . LEU A 1 218 ? 21.788 -48.467 -67.864 1.00 27.51 216 LEU A CA 1
ATOM 1679 C C . LEU A 1 218 ? 21.332 -48.512 -69.316 1.00 27.09 216 LEU A C 1
ATOM 1680 O O . LEU A 1 218 ? 20.187 -48.155 -69.605 1.00 27.34 216 LEU A O 1
ATOM 1685 N N . ALA A 1 219 ? 22.218 -48.931 -70.222 1.00 26.42 217 ALA A N 1
ATOM 1686 C CA . ALA A 1 219 ? 21.854 -49.075 -71.634 1.00 26.08 217 ALA A CA 1
ATOM 1687 C C . ALA A 1 219 ? 20.823 -50.199 -71.791 1.00 25.93 217 ALA A C 1
ATOM 1688 O O . ALA A 1 219 ? 19.878 -50.074 -72.568 1.00 26.34 217 ALA A O 1
ATOM 1690 N N . ASN A 1 220 ? 21.022 -51.286 -71.043 1.00 25.32 218 ASN A N 1
ATOM 1691 C CA . ASN A 1 220 ? 20.041 -52.376 -70.912 1.00 25.24 218 ASN A CA 1
ATOM 1692 C C . ASN A 1 220 ? 18.686 -51.932 -70.365 1.00 24.65 218 ASN A C 1
ATOM 1693 O O . ASN A 1 220 ? 17.651 -52.382 -70.851 1.00 24.72 218 ASN A O 1
ATOM 1698 N N . ILE A 1 221 ? 18.703 -51.040 -69.378 1.00 24.36 219 ILE A N 1
ATOM 1699 C CA . ILE A 1 221 ? 17.485 -50.499 -68.821 1.00 24.15 219 ILE A CA 1
ATOM 1700 C C . ILE A 1 221 ? 16.797 -49.627 -69.871 1.00 25.08 219 ILE A C 1
ATOM 1701 O O . ILE A 1 221 ? 15.574 -49.726 -70.059 1.00 25.69 219 ILE A O 1
ATOM 1706 N N . TYR A 1 222 ? 17.577 -48.795 -70.574 1.00 25.14 220 TYR A N 1
ATOM 1707 C CA . TYR A 1 222 ? 17.001 -47.942 -71.588 1.00 24.97 220 TYR A CA 1
ATOM 1708 C C . TYR A 1 222 ? 16.363 -48.794 -72.687 1.00 24.79 220 TYR A C 1
ATOM 1709 O O . TYR A 1 222 ? 15.246 -48.521 -73.116 1.00 24.86 220 TYR A O 1
ATOM 1718 N N . ALA A 1 223 ? 17.078 -49.822 -73.133 1.00 24.53 221 ALA A N 1
ATOM 1719 C CA . ALA A 1 223 ? 16.575 -50.743 -74.133 1.00 24.29 221 ALA A CA 1
ATOM 1720 C C . ALA A 1 223 ? 15.287 -51.406 -73.624 1.00 24.93 221 ALA A C 1
ATOM 1721 O O . ALA A 1 223 ? 14.361 -51.635 -74.408 1.00 25.43 221 ALA A O 1
ATOM 1723 N N . SER A 1 224 ? 15.239 -51.692 -72.317 1.00 24.45 222 SER A N 1
ATOM 1724 C CA . SER A 1 224 ? 14.077 -52.316 -71.680 1.00 24.68 222 SER A CA 1
ATOM 1725 C C . SER A 1 224 ? 12.906 -51.375 -71.655 1.00 24.73 222 SER A C 1
ATOM 1726 O O . SER A 1 224 ? 11.786 -51.788 -71.918 1.00 25.63 222 SER A O 1
ATOM 1729 N N . LEU A 1 225 ? 13.163 -50.119 -71.315 1.00 24.74 223 LEU A N 1
ATOM 1730 C CA . LEU A 1 225 ? 12.141 -49.085 -71.359 1.00 25.32 223 LEU A CA 1
ATOM 1731 C C . LEU A 1 225 ? 11.514 -49.002 -72.750 1.00 26.35 223 LEU A C 1
ATOM 1732 O O . LEU A 1 225 ? 10.288 -48.844 -72.888 1.00 26.76 223 LEU A O 1
ATOM 1737 N N . LEU A 1 226 ? 12.351 -49.125 -73.782 1.00 26.79 224 LEU A N 1
ATOM 1738 C CA . LEU A 1 226 ? 11.878 -49.032 -75.162 1.00 27.25 224 LEU A CA 1
ATOM 1739 C C . LEU A 1 226 ? 10.932 -50.195 -75.494 1.00 27.89 224 LEU A C 1
ATOM 1740 O O . LEU A 1 226 ? 10.112 -50.103 -76.416 1.00 27.57 224 LEU A O 1
ATOM 1745 N N . GLU A 1 227 ? 11.070 -51.283 -74.732 1.00 28.68 225 GLU A N 1
ATOM 1746 C CA . GLU A 1 227 ? 10.217 -52.467 -74.864 1.00 29.05 225 GLU A CA 1
ATOM 1747 C C . GLU A 1 227 ? 9.031 -52.426 -73.888 1.00 28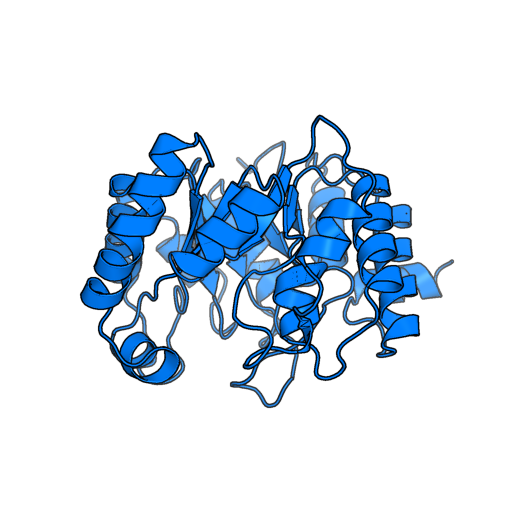.77 225 GLU A C 1
ATOM 1748 O O . GLU A 1 227 ? 8.236 -53.357 -73.834 1.00 29.92 225 GLU A O 1
ATOM 1754 N N . GLY A 1 228 ? 8.912 -51.358 -73.116 1.00 28.16 226 GLY A N 1
ATOM 1755 C CA . GLY A 1 228 ? 7.774 -51.194 -72.223 1.00 28.18 226 GLY A CA 1
ATOM 1756 C C . GLY A 1 228 ? 7.873 -51.792 -70.816 1.00 28.58 226 GLY A C 1
ATOM 1757 O O . GLY A 1 228 ? 6.870 -51.792 -70.069 1.00 28.66 226 GLY A O 1
ATOM 1758 N N . ILE A 1 229 ? 9.058 -52.290 -70.444 1.00 27.71 227 ILE A N 1
ATOM 1759 C CA . ILE A 1 229 ? 9.308 -52.764 -69.081 1.00 27.38 227 ILE A CA 1
ATOM 1760 C C . ILE A 1 229 ? 9.358 -51.549 -68.144 1.00 27.22 227 ILE A C 1
ATOM 1761 O O . ILE A 1 229 ? 9.983 -50.514 -68.472 1.00 26.82 227 ILE A O 1
ATOM 1766 N N . ALA A 1 230 ? 8.689 -51.664 -66.991 1.00 26.18 228 ALA A N 1
ATOM 1767 C CA . ALA A 1 230 ? 8.535 -50.513 -66.101 1.00 25.43 228 ALA A CA 1
ATOM 1768 C C . ALA A 1 230 ? 8.889 -50.803 -64.644 1.00 25.19 228 ALA A C 1
ATOM 1769 O O . ALA A 1 230 ? 8.503 -50.038 -63.739 1.00 25.34 228 ALA A O 1
ATOM 1771 N N . VAL A 1 231 ? 9.642 -51.886 -64.428 1.00 24.30 229 VAL A N 1
ATOM 1772 C CA . VAL A 1 231 ? 10.135 -52.242 -63.095 1.00 23.64 229 VAL A CA 1
ATOM 1773 C C . VAL A 1 231 ? 11.600 -52.626 -63.203 1.00 23.64 229 VAL A C 1
ATOM 1774 O O . VAL A 1 231 ? 11.957 -53.481 -64.016 1.00 23.78 229 VAL A O 1
ATOM 1778 N N . PHE A 1 232 ? 12.445 -51.998 -62.388 1.00 22.95 230 PHE A N 1
ATOM 1779 C CA . PHE A 1 232 ? 13.875 -52.260 -62.437 1.00 23.23 230 PHE A CA 1
ATOM 1780 C C . PHE A 1 232 ? 14.465 -52.408 -61.053 1.00 23.54 230 PHE A C 1
ATOM 1781 O O . PHE A 1 232 ? 14.180 -51.594 -60.174 1.00 23.40 230 PHE A O 1
ATOM 1789 N N . ASP A 1 233 ? 15.268 -53.456 -60.853 1.00 23.95 231 ASP A N 1
ATOM 1790 C CA . ASP A 1 233 ? 15.902 -53.673 -59.547 1.00 24.91 231 ASP A CA 1
ATOM 1791 C C . ASP A 1 233 ? 17.268 -52.993 -59.513 1.00 25.96 231 ASP A C 1
ATOM 1792 O O . ASP A 1 233 ? 18.090 -53.169 -60.424 1.00 26.11 231 ASP A O 1
ATOM 1797 N N . SER A 1 234 ? 17.510 -52.224 -58.458 1.00 26.44 232 SER A N 1
ATOM 1798 C CA . SER A 1 234 ? 18.784 -51.557 -58.292 1.00 27.16 232 SER A CA 1
ATOM 1799 C C . SER A 1 234 ? 19.207 -51.467 -56.810 1.00 28.26 232 SER A C 1
ATOM 1800 O O . SER A 1 234 ? 18.372 -51.599 -55.901 1.00 28.35 232 SER A O 1
ATOM 1803 N N . SER A 1 235 ? 20.498 -51.218 -56.594 1.00 29.03 233 SER A N 1
ATOM 1804 C CA . SER A 1 235 ? 21.107 -51.132 -55.271 1.00 30.07 233 SER A CA 1
ATOM 1805 C C . SER A 1 235 ? 21.612 -49.709 -54.990 1.00 30.27 233 SER A C 1
ATOM 1806 O O . SER A 1 235 ? 22.407 -49.190 -55.762 1.00 30.86 233 SER A O 1
ATOM 1809 N N . VAL A 1 236 ? 21.152 -49.081 -53.905 1.00 30.42 234 VAL A N 1
ATOM 1810 C CA . VAL A 1 236 ? 21.558 -47.715 -53.563 1.00 31.07 234 VAL A CA 1
ATOM 1811 C C . VAL A 1 236 ? 23.083 -47.607 -53.445 1.00 32.00 234 VAL A C 1
ATOM 1812 O O . VAL A 1 236 ? 23.722 -48.496 -52.866 1.00 32.67 234 VAL A O 1
ATOM 1816 N N . ALA A 1 237 ? 23.668 -46.549 -54.021 1.00 32.48 235 ALA A N 1
ATOM 1817 C CA . ALA A 1 237 ? 25.121 -46.331 -53.953 1.00 33.06 235 ALA A CA 1
ATOM 1818 C C . ALA A 1 237 ? 25.902 -47.520 -54.472 1.00 33.73 235 ALA A C 1
ATOM 1819 O O . ALA A 1 237 ? 27.035 -47.743 -54.060 1.00 34.33 235 ALA A O 1
ATOM 1821 N N . GLY A 1 238 ? 25.280 -48.304 -55.349 1.00 34.75 236 GLY A N 1
ATOM 1822 C CA . GLY A 1 238 ? 25.896 -49.492 -55.909 1.00 36.19 236 GLY A CA 1
ATOM 1823 C C . GLY A 1 238 ? 26.504 -50.441 -54.896 1.00 37.64 236 GLY A C 1
ATOM 1824 O O . GLY A 1 238 ? 27.679 -50.799 -55.009 1.00 39.25 236 GLY A O 1
ATOM 1825 N N . LEU A 1 239 ? 25.729 -50.853 -53.893 1.00 38.50 237 LEU A N 1
ATOM 1826 C CA . LEU A 1 239 ? 26.159 -51.958 -53.011 1.00 39.19 237 LEU A CA 1
ATOM 1827 C C . LEU A 1 239 ? 25.879 -53.317 -53.692 1.00 39.68 237 LEU A C 1
ATOM 1828 O O . LEU A 1 239 ? 25.084 -53.372 -54.625 1.00 39.88 237 LEU A O 1
ATOM 1833 N N . GLY A 1 240 ? 26.548 -54.418 -53.315 1.00 40.64 238 GLY A N 1
ATOM 1834 C CA . GLY A 1 240 ? 28.021 -54.544 -53.506 1.00 42.34 238 GLY A CA 1
ATOM 1835 C C . GLY A 1 240 ? 28.205 -55.462 -54.739 1.00 43.22 238 GLY A C 1
ATOM 1836 O O . GLY A 1 240 ? 27.432 -55.358 -55.691 1.00 45.18 238 GLY A O 1
ATOM 1837 N N . GLY A 1 241 ? 29.169 -56.385 -54.715 1.00 43.17 239 GLY A N 1
ATOM 1838 C CA . GLY A 1 241 ? 29.732 -56.871 -56.005 1.00 43.34 239 GLY A CA 1
ATOM 1839 C C . GLY A 1 241 ? 29.364 -58.225 -56.565 1.00 43.84 239 GLY A C 1
ATOM 1840 O O . GLY A 1 241 ? 28.330 -58.803 -56.235 1.00 44.34 239 GLY A O 1
ATOM 1841 N N . CYS A 1 242 ? 30.234 -58.719 -57.440 1.00 44.02 240 CYS A N 1
ATOM 1842 C CA . CYS A 1 242 ? 30.003 -59.943 -58.179 1.00 44.43 240 CYS A CA 1
ATOM 1843 C C . CYS A 1 242 ? 31.087 -60.981 -57.868 1.00 45.52 240 CYS A C 1
ATOM 1844 O O . CYS A 1 242 ? 32.277 -60.701 -58.024 1.00 45.33 240 CYS A O 1
ATOM 1847 N N . PRO A 1 243 ? 30.672 -62.193 -57.445 1.00 46.57 241 PRO A N 1
ATOM 1848 C CA . PRO A 1 243 ? 31.632 -63.272 -57.166 1.00 47.45 241 PRO A CA 1
ATOM 1849 C C . PRO A 1 243 ? 32.383 -63.768 -58.416 1.00 48.30 241 PRO A C 1
ATOM 1850 O O . PRO A 1 243 ? 33.505 -64.254 -58.296 1.00 48.80 241 PRO A O 1
ATOM 1854 N N . TYR A 1 244 ? 31.781 -63.633 -59.596 1.00 49.13 242 TYR A N 1
ATOM 1855 C CA . TYR A 1 244 ? 32.421 -64.061 -60.849 1.00 50.08 242 TYR A CA 1
ATOM 1856 C C . TYR A 1 244 ? 33.430 -63.057 -61.405 1.00 51.03 242 TYR A C 1
ATOM 1857 O O . TYR A 1 244 ? 34.190 -63.370 -62.320 1.00 51.50 242 TYR A O 1
ATOM 1866 N N . ALA A 1 245 ? 33.452 -61.858 -60.833 1.00 52.21 243 ALA A N 1
ATOM 1867 C CA . ALA A 1 245 ? 34.397 -60.829 -61.241 1.00 53.25 243 ALA A CA 1
ATOM 1868 C C . ALA A 1 245 ? 35.136 -60.268 -60.025 1.00 54.02 243 ALA A C 1
ATOM 1869 O O . ALA A 1 245 ? 35.282 -59.054 -59.876 1.00 54.35 243 ALA A O 1
ATOM 1871 N N . LYS A 1 246 ? 35.589 -61.168 -59.153 1.00 55.04 244 LYS A N 1
ATOM 1872 C CA . LYS A 1 246 ? 36.374 -60.816 -57.960 1.00 55.93 244 LYS A CA 1
ATOM 1873 C C . LYS A 1 246 ? 35.877 -59.539 -57.284 1.00 55.98 244 LYS A C 1
ATOM 1874 O O . LYS A 1 246 ? 36.649 -58.594 -57.057 1.00 56.00 244 LYS A O 1
ATOM 1880 N N . GLY A 1 247 ? 34.580 -59.509 -56.981 1.00 56.16 245 GLY A N 1
ATOM 1881 C CA . GLY A 1 247 ? 33.989 -58.428 -56.181 1.00 56.10 245 GLY A CA 1
ATOM 1882 C C . GLY A 1 247 ? 33.826 -57.077 -56.862 1.00 55.93 245 GLY A C 1
ATOM 1883 O O . GLY A 1 247 ? 33.419 -56.101 -56.212 1.00 56.12 245 GLY A O 1
ATOM 1884 N N . ALA A 1 248 ? 34.154 -57.013 -58.158 1.00 55.40 246 ALA A N 1
ATOM 1885 C CA . ALA A 1 248 ? 33.857 -55.828 -58.987 1.00 54.63 246 ALA A CA 1
ATOM 1886 C C . ALA A 1 248 ? 32.336 -55.638 -59.087 1.00 53.46 246 ALA A C 1
ATOM 1887 O O . ALA A 1 248 ? 31.586 -56.621 -58.981 1.00 54.23 246 ALA A O 1
ATOM 1889 N N . THR A 1 249 ? 31.899 -54.388 -59.273 1.00 51.15 247 THR A N 1
ATOM 1890 C CA . THR A 1 249 ? 30.478 -54.013 -59.433 1.00 48.88 247 THR A CA 1
ATOM 1891 C C . THR A 1 249 ? 29.490 -55.173 -59.634 1.00 46.53 247 THR A C 1
ATOM 1892 O O . THR A 1 249 ? 29.667 -56.015 -60.521 1.00 46.07 247 THR A O 1
ATOM 1896 N N . GLY A 1 250 ? 28.445 -55.196 -58.814 1.00 44.08 248 GLY A N 1
ATOM 1897 C CA . GLY A 1 250 ? 27.332 -56.117 -59.011 1.00 41.05 248 GLY A CA 1
ATOM 1898 C C . GLY A 1 250 ? 26.101 -55.380 -59.521 1.00 39.27 248 GLY A C 1
ATOM 1899 O O . GLY A 1 250 ? 26.043 -54.982 -60.677 1.00 38.33 248 GLY A O 1
ATOM 1900 N N . ASN A 1 251 ? 25.113 -55.202 -58.649 1.00 37.82 249 ASN A N 1
ATOM 1901 C CA . ASN A 1 251 ? 23.879 -54.493 -59.000 1.00 36.58 249 ASN A CA 1
ATOM 1902 C C . ASN A 1 251 ? 24.139 -53.107 -59.582 1.00 34.87 249 ASN A C 1
ATOM 1903 O O . ASN A 1 251 ? 25.043 -52.395 -59.144 1.00 34.86 249 ASN A O 1
ATOM 1908 N N . VAL A 1 252 ? 23.324 -52.724 -60.556 1.00 33.07 250 VAL A N 1
ATOM 1909 C CA . VAL A 1 252 ? 23.296 -51.346 -61.021 1.00 30.93 250 VAL A CA 1
ATOM 1910 C C . VAL A 1 252 ? 22.934 -50.456 -59.815 1.00 30.29 250 VAL A C 1
ATOM 1911 O O . VAL A 1 252 ? 22.211 -50.891 -58.930 1.00 29.93 250 VAL A O 1
ATOM 1915 N N . ALA A 1 253 ? 23.442 -49.230 -59.788 1.00 29.44 251 ALA A N 1
ATOM 1916 C CA . ALA A 1 253 ? 23.191 -48.311 -58.696 1.00 29.21 251 ALA A CA 1
ATOM 1917 C C . ALA A 1 253 ? 21.894 -47.561 -58.910 1.00 29.32 251 ALA A C 1
ATOM 1918 O O . ALA A 1 253 ? 21.606 -47.094 -60.016 1.00 29.60 251 ALA A O 1
ATOM 1920 N N . SER A 1 254 ? 21.123 -47.440 -57.833 1.00 29.27 252 SER A N 1
ATOM 1921 C CA . SER A 1 254 ? 19.781 -46.842 -57.862 1.00 29.18 252 SER A CA 1
ATOM 1922 C C . SER A 1 254 ? 19.765 -45.390 -58.325 1.00 29.25 252 SER A C 1
ATOM 1923 O O . SER A 1 254 ? 18.875 -44.995 -59.108 1.00 29.09 252 SER A O 1
ATOM 1926 N N . GLU A 1 255 ? 20.736 -44.606 -57.832 1.00 28.93 253 GLU A N 1
ATOM 1927 C CA . GLU A 1 255 ? 20.901 -43.203 -58.237 1.00 28.67 253 GLU A CA 1
ATOM 1928 C C . GLU A 1 255 ? 21.185 -43.064 -59.736 1.00 28.00 253 GLU A C 1
ATOM 1929 O O . GLU A 1 255 ? 20.695 -42.141 -60.368 1.00 27.76 253 GLU A O 1
ATOM 1935 N N . ASP A 1 256 ? 21.952 -43.994 -60.297 1.00 28.18 254 ASP A N 1
ATOM 1936 C CA . ASP A 1 256 ? 22.216 -44.004 -61.745 1.00 28.85 254 ASP A CA 1
ATOM 1937 C C . ASP A 1 256 ? 20.923 -44.174 -62.522 1.00 28.74 254 ASP A C 1
ATOM 1938 O O . ASP A 1 256 ? 20.689 -43.450 -63.486 1.00 29.07 254 ASP A O 1
ATOM 1943 N N . VAL A 1 257 ? 20.091 -45.123 -62.076 1.00 28.62 255 VAL A N 1
ATOM 1944 C CA . VAL A 1 257 ? 18.800 -45.419 -62.704 1.00 27.85 255 VAL A CA 1
ATOM 1945 C C . VAL A 1 257 ? 17.849 -44.229 -62.526 1.00 27.73 255 VAL A C 1
ATOM 1946 O O . VAL A 1 257 ? 17.199 -43.808 -63.475 1.00 28.16 255 VAL A O 1
ATOM 1950 N N . LEU A 1 258 ? 17.791 -43.684 -61.319 1.00 27.16 256 LEU A N 1
ATOM 1951 C CA . LEU A 1 258 ? 16.914 -42.562 -61.036 1.00 27.28 256 LEU A CA 1
ATOM 1952 C C . LEU A 1 258 ? 17.305 -41.384 -61.921 1.00 27.73 256 LEU A C 1
ATOM 1953 O O . LEU A 1 258 ? 16.436 -40.663 -62.428 1.00 28.00 256 LEU A O 1
ATOM 1958 N N . TYR A 1 259 ? 18.615 -41.182 -62.091 1.00 27.56 257 TYR A N 1
ATOM 1959 C CA . TYR A 1 259 ? 19.113 -40.105 -62.936 1.00 27.49 257 TYR A CA 1
ATOM 1960 C C . TYR A 1 259 ? 18.567 -40.245 -64.356 1.00 26.84 257 TYR A C 1
ATOM 1961 O O . TYR A 1 259 ? 18.019 -39.288 -64.904 1.00 26.62 257 TYR A O 1
ATOM 1970 N N . LEU A 1 260 ? 18.677 -41.446 -64.918 1.00 26.73 258 LEU A N 1
ATOM 1971 C CA . LEU A 1 260 ? 18.087 -41.755 -66.227 1.00 26.98 258 LEU A CA 1
ATOM 1972 C C . LEU A 1 260 ? 16.596 -41.426 -66.233 1.00 27.34 258 LEU A C 1
ATOM 1973 O O . LEU A 1 260 ? 16.120 -40.621 -67.066 1.00 27.69 258 LEU A O 1
ATOM 1978 N N . LEU A 1 261 ? 15.868 -42.008 -65.272 1.00 27.32 259 LEU A N 1
ATOM 1979 C CA . LEU A 1 261 ? 14.407 -41.869 -65.215 1.00 26.92 259 LEU A CA 1
ATOM 1980 C C . LEU A 1 261 ? 13.943 -40.429 -65.027 1.00 26.88 259 LEU A C 1
ATOM 1981 O O . LEU A 1 261 ? 12.983 -40.014 -65.675 1.00 26.83 259 LEU A O 1
ATOM 1986 N N . ASN A 1 262 ? 14.607 -39.679 -64.143 1.00 26.67 260 ASN A N 1
ATOM 1987 C CA . ASN A 1 262 ? 14.341 -38.244 -64.009 1.00 27.35 260 ASN A CA 1
ATOM 1988 C C . ASN A 1 262 ? 14.589 -37.515 -65.316 1.00 27.54 260 ASN A C 1
ATOM 1989 O O . ASN A 1 262 ? 13.769 -36.694 -65.745 1.00 27.91 260 ASN A O 1
ATOM 1994 N N . GLY A 1 263 ? 15.721 -37.826 -65.947 1.00 28.03 261 GLY A N 1
ATOM 1995 C CA . GLY A 1 263 ? 16.082 -37.245 -67.237 1.00 28.01 261 GLY A CA 1
ATOM 1996 C C . GLY A 1 263 ? 15.046 -37.541 -68.302 1.00 28.51 261 GLY A C 1
ATOM 1997 O O . GLY A 1 263 ? 14.783 -36.703 -69.150 1.00 29.03 261 GLY A O 1
ATOM 1998 N N . LEU A 1 264 ? 14.451 -38.732 -68.267 1.00 28.81 262 LEU A N 1
ATOM 1999 C CA . LEU A 1 264 ? 13.392 -39.087 -69.219 1.00 28.72 262 LEU A CA 1
ATOM 2000 C C . LEU A 1 264 ? 12.042 -38.521 -68.791 1.00 29.53 262 LEU A C 1
ATOM 2001 O O . LEU A 1 264 ? 11.041 -38.672 -69.504 1.00 29.18 262 LEU A O 1
ATOM 2006 N N . GLU A 1 265 ? 12.018 -37.853 -67.635 1.00 30.37 263 GLU A N 1
ATOM 2007 C CA . GLU A 1 265 ? 10.771 -37.325 -67.067 1.00 32.00 263 GLU A CA 1
ATOM 2008 C C . GLU A 1 265 ? 9.729 -38.427 -66.827 1.00 31.79 263 GLU A C 1
ATOM 2009 O O . GLU A 1 265 ? 8.532 -38.259 -67.085 1.00 31.91 263 GLU A O 1
ATOM 2015 N N . ILE A 1 266 ? 10.215 -39.566 -66.356 1.00 31.55 264 ILE A N 1
ATOM 2016 C CA . ILE A 1 266 ? 9.370 -40.684 -66.008 1.00 31.55 264 ILE A CA 1
ATOM 2017 C C . ILE A 1 266 ? 9.157 -40.645 -64.496 1.00 31.37 264 ILE A C 1
ATOM 2018 O O . ILE A 1 266 ? 10.115 -40.439 -63.733 1.00 31.51 264 ILE A O 1
ATOM 2023 N N . HIS A 1 267 ? 7.910 -40.817 -64.065 1.00 30.94 265 HIS A N 1
ATOM 2024 C CA . HIS A 1 267 ? 7.584 -40.751 -62.630 1.00 30.82 265 HIS A CA 1
ATOM 2025 C C . HIS A 1 267 ? 8.009 -42.012 -61.885 1.00 29.94 265 HIS A C 1
ATOM 2026 O O . HIS A 1 267 ? 7.702 -43.110 -62.304 1.00 29.50 265 HIS A O 1
ATOM 2033 N N . THR A 1 268 ? 8.724 -41.832 -60.779 1.00 30.40 266 THR A N 1
ATOM 2034 C CA . THR A 1 268 ? 9.052 -42.937 -59.868 1.00 30.72 266 THR A CA 1
ATOM 2035 C C . THR A 1 268 ? 8.599 -42.688 -58.421 1.00 31.13 266 THR A C 1
ATOM 2036 O O 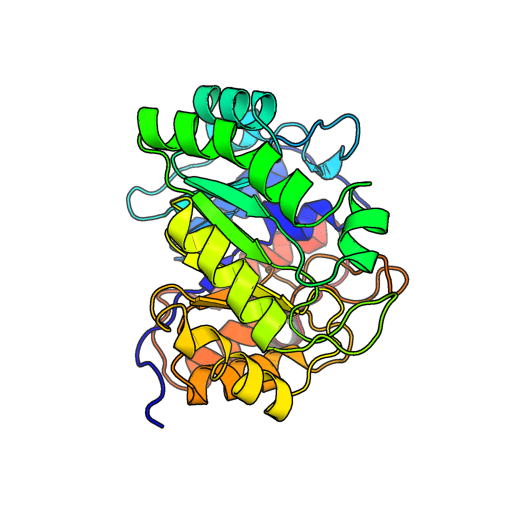. THR A 1 268 ? 8.512 -43.645 -57.638 1.00 31.66 266 THR A O 1
ATOM 2040 N N . GLY A 1 269 ? 8.370 -41.421 -58.062 1.00 31.29 267 GLY A N 1
ATOM 2041 C CA . GLY A 1 269 ? 8.055 -41.026 -56.684 1.00 31.08 267 GLY A CA 1
ATOM 2042 C C . GLY A 1 269 ? 9.285 -40.923 -55.789 1.00 31.77 267 GLY A C 1
ATOM 2043 O O . GLY A 1 269 ? 9.180 -40.601 -54.596 1.00 31.71 267 GLY A O 1
ATOM 2044 N N . VAL A 1 270 ? 10.463 -41.180 -56.357 1.00 31.79 268 VAL A N 1
ATOM 2045 C CA . VAL A 1 270 ? 11.691 -41.226 -55.565 1.00 31.67 268 VAL A CA 1
ATOM 2046 C C . VAL A 1 270 ? 12.440 -39.902 -55.641 1.00 32.52 268 VAL A C 1
ATOM 2047 O O . VAL A 1 270 ? 12.595 -39.322 -56.727 1.00 32.89 268 VAL A O 1
ATOM 2051 N N . ASP A 1 271 ? 12.899 -39.440 -54.475 1.00 33.22 269 ASP A N 1
ATOM 2052 C CA . ASP A 1 271 ? 13.611 -38.177 -54.328 1.00 33.69 269 ASP A CA 1
ATOM 2053 C C . ASP A 1 271 ? 15.115 -38.416 -54.336 1.00 34.11 269 ASP A C 1
ATOM 2054 O O . ASP A 1 271 ? 15.643 -39.129 -53.480 1.00 34.12 269 ASP A O 1
ATOM 2059 N N . MET A 1 272 ? 15.800 -37.801 -55.300 1.00 34.46 270 MET A N 1
ATOM 2060 C CA . MET A 1 272 ? 17.228 -38.038 -55.522 1.00 34.47 270 MET A CA 1
ATOM 2061 C C . MET A 1 272 ? 18.108 -37.655 -54.326 1.00 34.81 270 MET A C 1
ATOM 2062 O O . MET A 1 272 ? 18.976 -38.437 -53.917 1.00 34.85 270 MET A O 1
ATOM 2067 N N . HIS A 1 273 ? 17.890 -36.456 -53.789 1.00 35.30 271 HIS A N 1
ATOM 2068 C CA . HIS A 1 273 ? 18.684 -35.938 -52.678 1.00 36.28 271 HIS A CA 1
ATOM 2069 C C . HIS A 1 273 ? 18.623 -36.885 -51.463 1.00 35.77 271 HIS A C 1
ATOM 2070 O O . HIS A 1 273 ? 19.653 -37.265 -50.904 1.00 35.56 271 HIS A O 1
ATOM 2077 N N . ALA A 1 274 ? 17.409 -37.278 -51.081 1.00 35.74 272 ALA A N 1
ATOM 2078 C CA . ALA A 1 274 ? 17.190 -38.258 -50.012 1.00 35.48 272 ALA A CA 1
ATOM 2079 C C . ALA A 1 274 ? 17.781 -39.636 -50.346 1.00 35.39 272 ALA A C 1
ATOM 2080 O O . ALA A 1 274 ? 18.382 -40.274 -49.470 1.00 35.13 272 ALA A O 1
ATOM 2082 N N . LEU A 1 275 ? 17.629 -40.084 -51.602 1.00 35.09 273 LEU A N 1
ATOM 2083 C CA . LEU A 1 275 ? 18.217 -41.365 -52.060 1.00 35.21 273 LEU A CA 1
ATOM 2084 C C . LEU A 1 275 ? 19.747 -41.346 -51.926 1.00 35.83 273 LEU A C 1
ATOM 2085 O O . LEU A 1 275 ? 20.347 -42.295 -51.387 1.00 35.85 273 LEU A O 1
ATOM 2090 N N . VAL A 1 276 ? 20.365 -40.269 -52.428 1.00 36.16 274 VAL A N 1
ATOM 2091 C CA . VAL A 1 276 ? 21.812 -40.062 -52.343 1.00 36.59 274 VAL A CA 1
ATOM 2092 C C . VAL A 1 276 ? 22.243 -39.986 -50.877 1.00 37.49 274 VAL A C 1
ATOM 2093 O O . VAL A 1 276 ? 23.255 -40.576 -50.490 1.00 37.27 274 VAL A O 1
ATOM 2097 N N . ASP A 1 277 ? 21.465 -39.267 -50.068 1.00 38.39 275 ASP A N 1
ATOM 2098 C CA . ASP A 1 277 ? 21.737 -39.179 -48.638 1.00 39.85 275 ASP A CA 1
ATOM 2099 C C . ASP A 1 277 ? 21.786 -40.550 -47.934 1.00 39.52 275 ASP A C 1
ATOM 2100 O O . ASP A 1 277 ? 22.699 -40.809 -47.131 1.00 39.86 275 ASP A O 1
ATOM 2105 N N . ALA A 1 278 ? 20.823 -41.419 -48.257 1.00 39.09 276 ALA A N 1
ATOM 2106 C CA . ALA A 1 278 ? 20.775 -42.790 -47.740 1.00 38.49 276 ALA A CA 1
ATOM 2107 C C . ALA A 1 278 ? 22.013 -43.588 -48.147 1.00 38.21 276 ALA A C 1
ATOM 2108 O O . ALA A 1 278 ? 22.624 -44.270 -47.317 1.00 37.85 276 ALA A O 1
ATOM 2110 N N . GLY A 1 279 ? 22.379 -43.484 -49.425 1.00 38.16 277 GLY A N 1
ATOM 2111 C CA . GLY A 1 279 ? 23.559 -44.150 -49.965 1.00 37.78 277 GLY A CA 1
ATOM 2112 C C . GLY A 1 279 ? 24.862 -43.664 -49.357 1.00 37.94 277 GLY A C 1
ATOM 2113 O O . GLY A 1 279 ? 25.781 -44.465 -49.101 1.00 37.98 277 GLY A O 1
ATOM 2114 N N . GLN A 1 280 ? 24.946 -42.358 -49.125 1.00 37.91 278 GLN A N 1
ATOM 2115 C CA . GLN A 1 280 ? 26.129 -41.753 -48.523 1.00 38.34 278 GLN A CA 1
ATOM 2116 C C . GLN A 1 280 ? 26.347 -42.302 -47.130 1.00 38.40 278 GLN A C 1
ATOM 2117 O O . GLN A 1 280 ? 27.448 -42.729 -46.807 1.00 38.99 278 GLN A O 1
ATOM 2123 N N . ARG A 1 281 ? 25.292 -42.291 -46.314 1.00 38.48 279 ARG A N 1
ATOM 2124 C CA . ARG A 1 281 ? 25.366 -42.740 -44.913 1.00 38.42 279 ARG A CA 1
ATOM 2125 C C . ARG A 1 281 ? 25.806 -44.189 -44.777 1.00 38.39 279 ARG A C 1
ATOM 2126 O O . ARG A 1 281 ? 26.640 -44.510 -43.925 1.00 38.70 279 ARG A O 1
ATOM 2134 N N . ILE A 1 282 ? 25.268 -45.059 -45.629 1.00 38.24 280 ILE A N 1
ATOM 2135 C CA . ILE A 1 282 ? 25.613 -46.479 -45.568 1.00 37.98 280 ILE A CA 1
ATOM 2136 C C . ILE A 1 282 ? 27.029 -46.772 -46.069 1.00 38.33 280 ILE A C 1
ATOM 2137 O O . ILE A 1 282 ? 27.709 -47.664 -45.547 1.00 38.75 280 ILE A O 1
ATOM 2142 N N . CYS A 1 283 ? 27.484 -46.014 -47.063 1.00 38.37 281 CYS A N 1
ATOM 2143 C CA . CYS A 1 283 ? 28.833 -46.191 -47.562 1.00 38.08 281 CYS A CA 1
ATOM 2144 C C . CYS A 1 283 ? 29.857 -45.784 -46.501 1.00 38.52 281 CYS A C 1
ATOM 2145 O O . CYS A 1 283 ? 30.859 -46.468 -46.333 1.00 37.57 281 CYS A O 1
ATOM 2148 N N . ALA A 1 284 ? 29.587 -44.691 -45.783 1.00 38.96 282 ALA A N 1
ATOM 2149 C CA . ALA A 1 284 ? 30.424 -44.274 -44.649 1.00 40.04 282 ALA A CA 1
ATOM 2150 C C . ALA A 1 284 ? 30.492 -45.362 -43.554 1.00 41.13 282 ALA A C 1
ATOM 2151 O O . ALA A 1 284 ? 31.578 -45.705 -43.098 1.00 41.57 282 ALA A O 1
ATOM 2153 N N . VAL A 1 285 ? 29.336 -45.907 -43.156 1.00 42.05 283 VAL A N 1
ATOM 2154 C CA . VAL A 1 285 ? 29.275 -47.081 -42.278 1.00 42.60 283 VAL A CA 1
ATOM 2155 C C . VAL A 1 285 ? 30.149 -48.219 -42.806 1.00 43.26 283 VAL A C 1
ATOM 2156 O O . VAL A 1 285 ? 30.856 -48.846 -42.039 1.00 43.71 283 VAL A O 1
ATOM 2160 N N . LEU A 1 286 ? 30.120 -48.467 -44.113 1.00 44.55 284 LEU A N 1
ATOM 2161 C CA . LEU A 1 286 ? 30.884 -49.571 -44.709 1.00 45.34 284 LEU A CA 1
ATOM 2162 C C . LEU A 1 286 ? 32.425 -49.447 -44.675 1.00 46.09 284 LEU A C 1
ATOM 2163 O O . LEU A 1 286 ? 33.096 -50.485 -44.711 1.00 46.38 284 LEU A O 1
ATOM 2168 N N . GLY A 1 287 ? 33.029 -48.255 -44.802 1.00 46.84 285 GLY A N 1
ATOM 2169 C CA . GLY A 1 287 ? 32.857 -47.387 -45.974 1.00 48.32 285 GLY A CA 1
ATOM 2170 C C . GLY A 1 287 ? 34.216 -47.597 -46.661 1.00 48.42 285 GLY A C 1
ATOM 2171 O O . GLY A 1 287 ? 35.226 -47.157 -46.105 1.00 49.18 285 GLY A O 1
ATOM 2172 N N . LYS A 1 288 ? 34.312 -48.210 -47.858 1.00 48.37 286 LYS A N 1
ATOM 2173 C CA . LYS A 1 288 ? 33.427 -48.073 -49.050 1.00 48.06 286 LYS A CA 1
ATOM 2174 C C . LYS A 1 288 ? 33.235 -46.655 -49.604 1.00 47.36 286 LYS A C 1
ATOM 2175 O O . LYS A 1 288 ? 32.587 -45.783 -48.991 1.00 47.21 286 LYS A O 1
ATOM 2181 N N . SER A 1 289 ? 33.851 -46.443 -50.770 1.00 45.99 287 SER A N 1
ATOM 2182 C CA . SER A 1 289 ? 33.530 -45.299 -51.613 1.00 44.41 287 SER A CA 1
ATOM 2183 C C . SER A 1 289 ? 32.266 -45.651 -52.376 1.00 42.98 287 SER A C 1
ATOM 2184 O O . SER A 1 289 ? 32.090 -46.790 -52.852 1.00 42.65 287 SER A O 1
ATOM 2187 N N . ASN A 1 290 ? 31.389 -44.655 -52.449 1.00 40.97 288 ASN A N 1
ATOM 2188 C CA . ASN A 1 290 ? 30.108 -44.738 -53.117 1.00 39.05 288 ASN A CA 1
ATOM 2189 C C . ASN A 1 290 ? 30.249 -45.421 -54.473 1.00 38.02 288 ASN A C 1
ATOM 2190 O O . ASN A 1 290 ? 31.133 -45.071 -55.251 1.00 38.43 288 ASN A O 1
ATOM 2195 N N . GLY A 1 291 ? 29.419 -46.429 -54.725 1.00 36.18 289 GLY A N 1
ATOM 2196 C CA . GLY A 1 291 ? 29.464 -47.177 -55.974 1.00 34.09 289 GLY A CA 1
ATOM 2197 C C . GLY A 1 291 ? 28.561 -46.564 -57.037 1.00 33.18 289 GLY A C 1
ATOM 2198 O O . GLY A 1 291 ? 28.418 -47.106 -58.131 1.00 32.39 289 GLY A O 1
ATOM 2199 N N . SER A 1 292 ? 27.939 -45.434 -56.721 1.00 32.46 290 SER A N 1
ATOM 2200 C CA . SER A 1 292 ? 27.139 -44.746 -57.720 1.00 32.55 290 SER A CA 1
ATOM 2201 C C . SER A 1 292 ? 27.847 -43.508 -58.315 1.00 32.52 290 SER A C 1
ATOM 2202 O O . SER A 1 292 ? 28.091 -42.520 -57.619 1.00 32.03 290 SER A O 1
ATOM 2205 N N . ARG A 1 293 ? 28.145 -43.573 -59.609 1.00 32.66 291 ARG A N 1
ATOM 2206 C CA . ARG A 1 293 ? 28.672 -42.422 -60.339 1.00 33.32 291 ARG A CA 1
ATOM 2207 C C . ARG A 1 293 ? 27.821 -41.154 -60.220 1.00 32.66 291 ARG A C 1
ATOM 2208 O O . ARG A 1 293 ? 28.349 -40.078 -59.870 1.00 32.49 291 ARG A O 1
ATOM 2216 N N . ALA A 1 294 ? 26.519 -41.285 -60.461 1.00 32.06 292 ALA A N 1
ATOM 2217 C CA . ALA A 1 294 ? 25.592 -40.162 -60.309 1.00 32.45 292 ALA A CA 1
ATOM 2218 C C . ALA A 1 294 ? 25.619 -39.575 -58.898 1.00 32.94 292 ALA A C 1
ATOM 2219 O O . ALA A 1 294 ? 25.629 -38.361 -58.738 1.00 32.91 292 ALA A O 1
ATOM 2221 N N . ALA A 1 295 ? 25.633 -40.439 -57.880 1.00 33.83 293 ALA A N 1
ATOM 2222 C CA . ALA A 1 295 ? 25.646 -39.984 -56.476 1.00 34.36 293 ALA A CA 1
ATOM 2223 C C . ALA A 1 295 ? 26.918 -39.209 -56.148 1.00 34.61 293 ALA A C 1
ATOM 2224 O O . ALA A 1 295 ? 26.845 -38.113 -55.598 1.00 34.70 293 ALA A O 1
ATOM 2226 N N . LYS A 1 296 ? 28.069 -39.777 -56.504 1.00 35.45 294 LYS A N 1
ATOM 2227 C CA . LYS A 1 296 ? 29.356 -39.104 -56.346 1.00 36.67 294 LYS A CA 1
ATOM 2228 C C . LYS A 1 296 ? 29.390 -37.750 -57.028 1.00 37.26 294 LYS A C 1
ATOM 2229 O O . LYS A 1 296 ? 29.785 -36.763 -56.411 1.00 37.71 294 LYS A O 1
ATOM 2235 N N . ALA A 1 297 ? 28.957 -37.697 -58.288 1.00 37.73 295 ALA A N 1
ATOM 2236 C CA . ALA A 1 297 ? 28.943 -36.451 -59.035 1.00 38.03 295 ALA A CA 1
ATOM 2237 C C . ALA A 1 297 ? 28.039 -35.424 -58.359 1.00 38.75 295 ALA A C 1
ATOM 2238 O O . ALA A 1 297 ? 28.404 -34.255 -58.206 1.00 38.74 295 ALA A O 1
ATOM 2240 N N . LEU A 1 298 ? 26.861 -35.859 -57.930 1.00 39.64 296 LEU A N 1
ATOM 2241 C CA . LEU A 1 298 ? 25.938 -34.955 -57.262 1.00 40.24 296 LEU A CA 1
ATOM 2242 C C . LEU A 1 298 ? 26.488 -34.490 -55.911 1.00 41.18 296 LEU A C 1
ATOM 2243 O O . LEU A 1 298 ? 26.304 -33.337 -55.532 1.00 41.33 296 LEU A O 1
ATOM 2248 N N . LEU A 1 299 ? 27.181 -35.380 -55.208 1.00 42.27 297 LEU A N 1
ATOM 2249 C CA . LEU A 1 299 ? 27.768 -35.045 -53.910 1.00 43.92 297 LEU A CA 1
ATOM 2250 C C . LEU A 1 299 ? 28.917 -34.037 -54.043 1.00 45.08 297 LEU A C 1
ATOM 2251 O O . LEU A 1 299 ? 28.974 -33.050 -53.305 1.00 45.28 297 LEU A O 1
ATOM 2256 N N . ALA A 1 300 ? 29.811 -34.300 -54.997 1.00 46.66 298 ALA A N 1
ATOM 2257 C CA . ALA A 1 300 ? 30.882 -33.381 -55.396 1.00 47.89 298 ALA A CA 1
ATOM 2258 C C . ALA A 1 300 ? 30.351 -32.009 -55.801 1.00 49.03 298 ALA A C 1
ATOM 2259 O O . ALA A 1 300 ? 30.887 -30.987 -55.383 1.00 49.76 298 ALA A O 1
ATOM 2261 N N . LYS A 1 301 ? 29.276 -31.983 -56.583 1.00 50.40 299 LYS A N 1
ATOM 2262 C CA . LYS A 1 301 ? 28.689 -30.725 -57.028 1.00 51.65 299 LYS A CA 1
ATOM 2263 C C . LYS A 1 301 ? 28.215 -29.879 -55.850 1.00 52.64 299 LYS A C 1
ATOM 2264 O O . LYS A 1 301 ? 28.489 -28.683 -55.815 1.00 53.21 299 LYS A O 1
ATOM 2270 N N . ALA A 1 302 ? 27.521 -30.500 -54.887 1.00 53.72 300 ALA A N 1
ATOM 2271 C CA . ALA A 1 302 ? 26.939 -29.778 -53.737 1.00 54.37 300 ALA A CA 1
ATOM 2272 C C . ALA A 1 302 ? 27.994 -29.173 -52.790 1.00 54.86 300 ALA A C 1
ATOM 2273 O O . ALA A 1 302 ? 27.837 -28.016 -52.383 1.00 55.03 300 ALA A O 1
#

Sequence (300 aa):
MNLPKKVRRLVEVGPRDGLQNEKQPIEVADKIRLVDDLSAAGLDYIEVGSFVSPKWVPQMAGSAEVFAGIRQRPGVTYAALAPNLKGFEAALESGVKEVAVFAAASEAFSQRNINCSIKDSLERFVPVLEAARQHQVRRVRGYISSCVLGCPYDGDVDPRQVAWVARELQQMGCYEVSLGDTIGVGTAGATRRLIEEAVASEVPRERLAGHFHDTYGQALANIYASLLEGIAVFDSSVAGLGGCPYAKGATGNVASEDVLYLLNGLEIHTGVDMHALVDAGQRICAVLGKSNGSRAAKALLAKA

Foldseek 3Di:
DLFAQAFAEAAEAQAPQLQLFPDAFDLVLLQLLVQLQVVQQHQHYASAELDPCVVGVSRPCSLVSLVRHDDDPRHAHEYEQAADVRLVVCVVSVHQEYEYEFELDQVCCCVVPNDGRVVSLVRCLVVLVVCVVVNRAYEYEYEQCQADPVPGGRDLLSVLVSLLSCVVSRHQAYEYAPFQQPHALVSLLVSCVNNCVRPNLVRYEYWHWCQVPHRQSSVVSVSSNPRRYYYAYALQRWAHPSVVTGGGTHHPLVNVVVCVVVNRHHSGHNVSSLVSQVSVCVSSPDDRNDPNSVVVVVVD

InterPro domains:
  IPR000138 Hydroxymethylglutaryl-CoA lyase, active site [PS01062] (233-242)
  IPR000891 Pyruvate carboxyltransferase [PF00682] (6-278)
  IPR000891 Pyruvate carboxyltransferase [PS50991] (7-274)
  IPR013785 Aldolase-type TIM barrel [G3DSA:3.20.20.70] (1-300)
  IPR043594 HMG-CoA lyase [PTHR42738] (2-299)

Radius of gyration: 17.61 Å; Cα contacts (8 Å, |Δi|>4): 693; chains: 1; bounding box: 38×50×43 Å

Solvent-accessible surface area: 12945 Å² total; per-residue (Å²): 149,128,26,22,176,133,2,82,5,0,1,0,0,2,16,16,0,2,53,50,22,184,101,64,23,126,48,72,42,8,36,113,3,0,40,18,0,2,58,1,36,3,67,3,0,0,5,1,2,24,29,30,67,163,180,21,72,28,3,41,22,7,39,99,2,8,93,38,12,158,77,88,141,71,25,52,14,0,0,16,0,13,49,73,140,2,2,91,43,0,56,155,28,38,5,147,6,0,0,0,52,6,9,2,8,83,34,15,2,89,168,88,53,132,27,26,3,126,75,2,5,114,89,1,68,64,1,12,98,19,0,176,145,90,169,10,137,6,0,0,19,1,17,0,1,27,4,6,42,85,100,39,142,21,63,46,177,64,0,5,75,0,0,68,47,0,25,130,46,48,5,46,3,0,0,6,0,0,36,15,0,54,3,72,37,37,33,0,88,146,3,3,91,21,0,29,88,76,0,48,83,141,92,1,1,3,7,6,20,18,29,135,54,55,0,58,52,0,1,77,4,1,0,44,25,30,3,28,8,0,2,1,0,0,0,8,0,5,14,2,110,90,34,200,42,50,67,2,7,0,4,0,0,9,0,0,133,36,0,69,64,45,162,10,113,23,43,15,76,29,150,25,0,8,51,1,0,83,75,3,5,80,61,16,53,73,90,15,35,0,155,16,0,99,64,47,58,88,167,131

B-factor: mean 36.23, std 8.08, range [17.84, 76.83]